Protein AF-A0A915DEG3-F1 (afdb_monomer_lite)

Radius of gyration: 29.19 Å; chains: 1; bounding box: 87×82×60 Å

Organism: NCBI:txid166011

Secondary structure (DSSP, 8-state):
-GGGTTHHHHHHHHHTTSGGGHHHHHHHHH-GGGTSTT---HHHHHHSPPPHHHHGGGS-HHHHHHHHHHTT-S--TT-HHHHHHHHHHS-STTHHHHHHHHHHHHHHHTTSGGGSSHHHHHHHHHHHHHHHHTSPTTHHHHHHHHHHHGGGGG--SSTTS-GGGTHHHHHHHHHHHHH-HHHHHHHHHHHHHHHHHS-GGGHHHHHHHHHHHHHHHHHTT--HHHHHS-TTS-HHHHHHHHHH-THHHH-TTS-PPPPP--------------------------PPPP-------------------------------------------HHHHHHHHHHHTHHHHHHHHHTTT-

InterPro domains:
  IPR019333 Integrator complex subunit 3, N-terminal [PF10189] (2-242)
  IPR045334 Integrator complex subunit 3 [PTHR13587] (2-308)

Foldseek 3Di:
DLLQQLVVVVVLVVCVVPVVSVVVVCCLPPPVCVVPNPDPHNLRSLQRHHHLVVLQPLDDPVLLVLLVVQLLDLDNPPDCSVVVSCVVQQVDPCSLVSLLSVLSSLLSCLPPPSCVDPSSLLSLLVVLLVSLVPFDPDPSNLSSLCSLQSNLQNADCDPPRHLSSNSSSVSNLVVCLVVPLVVSLVSLVSLLVCLCPVDPVCSVVSLVSNLNSLQVVVVVVDPSVCSLVPPSHDPVSSVSSCVSNVSSPVVPPDDDDDDDDDDDDDDDDDDDDDDDDDDDDDDDDDDDDDDDDDDDDDDDDDDDDDDDDDDDDDDDDDDDDDDDDPPPPPPDPVVVVVVVVCVVCVVVVVVVVVVVVD

Structure (mmCIF, N/CA/C/O backbone):
data_AF-A0A915DEG3-F1
#
_entry.id   AF-A0A915DEG3-F1
#
loop_
_atom_site.group_PDB
_atom_site.id
_atom_site.type_symbol
_atom_site.label_atom_id
_atom_site.label_alt_id
_atom_site.label_comp_id
_atom_site.label_asym_id
_atom_site.label_entity_id
_atom_site.label_seq_id
_atom_site.pdbx_PDB_ins_code
_atom_site.Cartn_x
_atom_site.Cartn_y
_atom_sit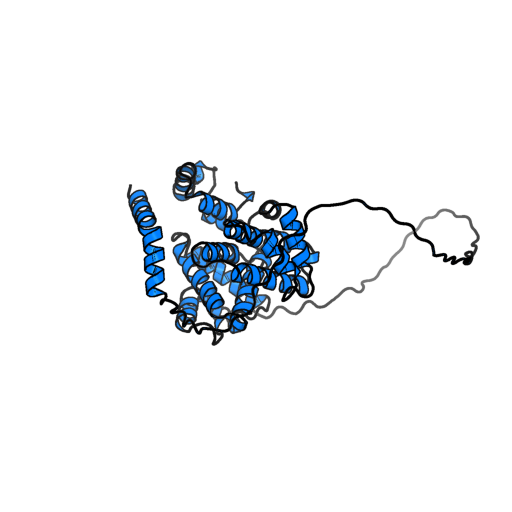e.Cartn_z
_atom_site.occupancy
_atom_site.B_iso_or_equiv
_atom_site.auth_seq_id
_atom_site.auth_comp_id
_atom_site.auth_asym_id
_atom_site.auth_atom_id
_atom_site.pdbx_PDB_model_num
ATOM 1 N N . MET A 1 1 ? 1.664 -1.098 22.512 1.00 52.34 1 MET A N 1
ATOM 2 C CA . MET A 1 1 ? 0.486 -1.071 21.616 1.00 52.34 1 MET A CA 1
ATOM 3 C C . MET A 1 1 ? 0.498 0.180 20.735 1.00 52.34 1 MET A C 1
ATOM 5 O O . MET A 1 1 ? 0.905 0.054 19.591 1.00 52.34 1 MET A O 1
ATOM 9 N N . LEU A 1 2 ? 0.193 1.377 21.263 1.00 63.66 2 LEU A N 1
ATOM 10 C CA . LEU A 1 2 ? 0.032 2.624 20.482 1.00 63.66 2 LEU A CA 1
ATOM 11 C C . LEU A 1 2 ? 1.177 2.989 19.507 1.00 63.66 2 LEU A C 1
ATOM 13 O O . LEU A 1 2 ? 0.897 3.545 18.456 1.00 63.66 2 LEU A O 1
ATOM 17 N N . MET A 1 3 ? 2.444 2.649 19.787 1.00 79.38 3 MET A N 1
ATOM 18 C CA . MET A 1 3 ? 3.579 2.96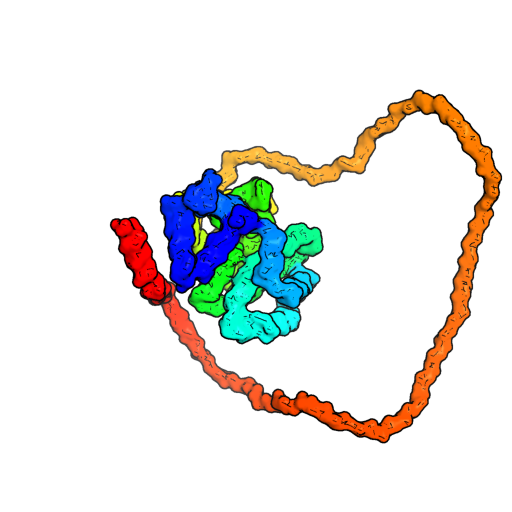2 18.887 1.00 79.38 3 MET A CA 1
ATOM 19 C C . MET A 1 3 ? 3.542 2.259 17.516 1.00 79.38 3 MET A C 1
ATOM 21 O O . MET A 1 3 ? 4.244 2.687 16.601 1.00 79.38 3 MET A O 1
ATOM 25 N N . LEU A 1 4 ? 2.753 1.189 17.368 1.00 85.69 4 LEU A N 1
ATOM 26 C CA . LEU A 1 4 ? 2.488 0.554 16.071 1.00 85.69 4 LEU A CA 1
ATOM 27 C C . LEU A 1 4 ? 1.412 1.298 15.263 1.00 85.69 4 LEU A C 1
ATOM 29 O O . LEU A 1 4 ? 1.343 1.108 14.054 1.00 85.69 4 LEU A O 1
ATOM 33 N N . GLY A 1 5 ? 0.573 2.116 15.911 1.00 91.12 5 GLY A N 1
ATOM 34 C CA . GLY A 1 5 ? -0.570 2.777 15.279 1.00 91.12 5 GLY A CA 1
ATOM 35 C C . GLY A 1 5 ? -1.399 1.811 14.428 1.00 91.12 5 GLY A C 1
ATOM 36 O O . GLY A 1 5 ? -1.679 0.678 14.832 1.00 91.12 5 GLY A O 1
ATOM 37 N N . ARG A 1 6 ? -1.718 2.245 13.211 1.00 92.88 6 ARG A N 1
ATOM 38 C CA . ARG A 1 6 ? -2.437 1.493 12.178 1.00 92.88 6 ARG A CA 1
ATOM 39 C C . ARG A 1 6 ? -1.774 0.166 11.809 1.00 92.88 6 ARG A C 1
ATOM 41 O O . ARG A 1 6 ? -2.475 -0.809 11.553 1.00 92.88 6 ARG A O 1
ATOM 48 N N . ASP A 1 7 ? -0.444 0.072 11.834 1.00 93.56 7 ASP A N 1
ATOM 49 C CA . ASP A 1 7 ? 0.277 -1.153 11.463 1.00 93.56 7 ASP A CA 1
ATOM 50 C C . ASP A 1 7 ? 0.039 -2.306 12.455 1.00 93.56 7 ASP A C 1
ATOM 52 O O . ASP A 1 7 ? 0.248 -3.468 12.099 1.00 93.56 7 ASP A O 1
ATOM 56 N N . LEU A 1 8 ? -0.479 -2.023 13.660 1.00 92.00 8 LEU A N 1
ATOM 57 C CA . LEU A 1 8 ? -1.016 -3.055 14.553 1.00 92.00 8 LEU A CA 1
ATOM 58 C C . LEU A 1 8 ? -2.200 -3.788 13.912 1.00 92.00 8 LEU A C 1
ATOM 60 O O . LEU A 1 8 ? -2.303 -5.003 14.050 1.00 92.00 8 LEU A O 1
ATOM 64 N N . VAL A 1 9 ? -3.070 -3.076 13.191 1.00 93.75 9 VAL A N 1
ATOM 65 C CA . VAL A 1 9 ? -4.237 -3.660 12.517 1.00 93.75 9 VAL A CA 1
ATOM 66 C C . VAL A 1 9 ? -3.776 -4.617 11.415 1.00 93.75 9 VAL A C 1
ATOM 68 O O . VAL A 1 9 ? -4.253 -5.744 11.365 1.00 93.75 9 VAL A O 1
ATOM 71 N N . LEU A 1 10 ? -2.764 -4.243 10.620 1.00 93.25 10 LEU A N 1
ATOM 72 C CA . LEU A 1 10 ? -2.136 -5.138 9.632 1.00 93.25 10 LEU A CA 1
ATOM 73 C C . LEU A 1 10 ? -1.563 -6.415 10.269 1.00 93.25 10 LEU A C 1
ATOM 75 O O . LEU A 1 10 ? -1.766 -7.514 9.752 1.00 93.25 10 LEU A O 1
ATOM 79 N N . VAL A 1 11 ? -0.863 -6.287 11.402 1.00 91.19 11 VAL A N 1
ATOM 80 C CA . VAL A 1 11 ? -0.312 -7.438 12.138 1.00 91.19 11 VAL A CA 1
ATOM 81 C C . VAL A 1 11 ? -1.437 -8.334 12.666 1.00 91.19 11 VAL A C 1
ATOM 83 O O . VAL A 1 11 ? -1.402 -9.544 12.456 1.00 91.19 11 VAL A O 1
ATOM 86 N N . LEU A 1 12 ? -2.476 -7.761 13.278 1.00 91.19 12 LEU A N 1
ATOM 87 C CA . LEU A 1 12 ? -3.627 -8.516 13.779 1.00 91.19 12 LEU A CA 1
ATOM 88 C C . LEU A 1 12 ? -4.445 -9.162 12.650 1.00 91.19 12 LEU A C 1
ATOM 90 O O . LEU A 1 12 ? -4.942 -10.272 12.830 1.00 91.19 12 LEU A O 1
ATOM 94 N N . MET A 1 13 ? -4.547 -8.536 11.472 1.00 91.44 13 MET A N 1
ATOM 95 C CA . MET A 1 13 ? -5.189 -9.136 10.293 1.00 91.44 13 MET A CA 1
ATOM 96 C C . MET A 1 13 ? -4.415 -10.370 9.835 1.00 91.44 13 MET A C 1
ATOM 98 O O . MET A 1 13 ? -5.019 -11.405 9.557 1.00 91.44 13 MET A O 1
ATOM 102 N N . ARG A 1 14 ? -3.078 -10.301 9.832 1.00 88.06 14 ARG A N 1
ATOM 103 C CA . ARG A 1 14 ? -2.208 -11.433 9.487 1.00 88.06 14 ARG A CA 1
ATOM 104 C C . ARG A 1 14 ? -2.307 -12.586 10.494 1.00 88.06 14 ARG A C 1
ATOM 106 O O . ARG A 1 14 ? -2.199 -13.744 10.106 1.00 88.06 14 ARG A O 1
ATOM 113 N N . LEU A 1 15 ? -2.550 -12.267 11.766 1.00 88.75 15 LEU A N 1
ATOM 114 C CA . LEU A 1 15 ? -2.706 -13.227 12.866 1.00 88.75 15 LEU A CA 1
ATOM 115 C C . LEU A 1 15 ? -4.159 -13.707 13.069 1.00 88.75 15 LEU A C 1
ATOM 117 O O . LEU A 1 15 ? -4.392 -14.585 13.892 1.00 88.75 15 LEU A O 1
ATOM 121 N N . SER A 1 16 ? -5.135 -13.182 12.318 1.00 84.81 16 SER A N 1
ATOM 122 C CA . SER A 1 16 ? -6.570 -13.488 12.484 1.00 84.81 16 SER A CA 1
ATOM 123 C C . SER A 1 16 ? -6.922 -14.978 12.363 1.00 84.81 16 SER A C 1
ATOM 125 O O . SER A 1 16 ? -7.825 -15.447 13.050 1.00 84.81 16 SER A O 1
ATOM 127 N N . LYS A 1 17 ? -6.176 -15.738 11.545 1.00 77.25 17 LYS A N 1
ATOM 128 C CA . LYS A 1 17 ? -6.349 -17.193 11.372 1.00 77.25 17 LYS A CA 1
ATOM 129 C C . LYS A 1 17 ? -5.861 -18.027 12.573 1.00 77.25 17 LYS A C 1
ATOM 131 O O . LYS A 1 17 ? -6.044 -19.239 12.574 1.00 77.25 17 LYS A O 1
ATOM 136 N N . ILE A 1 18 ? -5.229 -17.411 13.576 1.00 90.38 18 ILE A N 1
ATOM 137 C CA . ILE A 1 18 ? -4.720 -18.077 14.784 1.00 90.38 18 ILE A CA 1
ATOM 138 C C . ILE A 1 18 ? -5.756 -17.886 15.911 1.00 90.38 18 ILE A C 1
ATOM 140 O O . ILE A 1 18 ? -5.939 -16.750 16.360 1.00 90.38 18 ILE A O 1
ATOM 144 N N . PRO A 1 19 ? -6.427 -18.948 16.409 1.00 89.94 19 PRO A N 1
ATOM 145 C CA . PRO A 1 19 ? -7.567 -18.822 17.330 1.00 89.94 19 PRO A CA 1
ATOM 146 C C . PRO A 1 19 ? -7.300 -17.996 18.594 1.00 89.94 19 PRO A C 1
ATOM 148 O O . PRO A 1 19 ? -8.183 -17.294 19.080 1.00 89.94 19 PRO A O 1
ATOM 151 N N . GLN A 1 20 ? -6.062 -18.015 19.091 1.00 92.50 20 GLN A N 1
ATOM 152 C CA . GLN A 1 20 ? -5.600 -17.253 20.252 1.00 92.50 20 GLN A CA 1
ATOM 153 C C . GLN A 1 20 ? -5.733 -15.724 20.076 1.00 92.50 20 GLN A C 1
ATOM 155 O O . GLN A 1 20 ? -5.787 -15.003 21.070 1.00 92.50 20 GLN A O 1
ATOM 160 N N . PHE A 1 21 ? -5.825 -15.220 18.839 1.00 90.38 21 PHE A N 1
ATOM 161 C CA . PHE A 1 21 ? -6.024 -13.797 18.539 1.00 90.38 21 PHE A CA 1
ATOM 162 C C . PHE A 1 21 ? -7.498 -13.409 18.331 1.00 90.38 21 PHE A C 1
ATOM 164 O O . PHE A 1 21 ? -7.804 -12.216 18.314 1.00 90.38 21 PHE A O 1
ATOM 171 N N . ILE A 1 22 ? -8.429 -14.369 18.242 1.00 88.00 22 ILE A N 1
ATOM 172 C CA . ILE A 1 22 ? -9.869 -14.085 18.099 1.00 88.00 22 ILE A CA 1
ATOM 173 C C . ILE A 1 22 ? -10.421 -13.301 19.311 1.00 88.00 22 ILE A C 1
ATOM 175 O O . ILE A 1 22 ? -11.115 -12.307 19.087 1.00 88.00 22 ILE A O 1
ATOM 179 N N . PRO A 1 23 ? -10.093 -13.633 20.582 1.00 90.56 23 PRO A N 1
ATOM 180 C CA . PRO A 1 23 ? -10.529 -12.831 21.728 1.00 90.56 23 PRO A CA 1
ATOM 181 C C . PRO A 1 23 ? -9.990 -11.396 21.691 1.00 90.56 23 PRO A C 1
ATOM 183 O O . PRO A 1 23 ? -10.720 -10.460 22.002 1.00 90.56 23 PRO A O 1
ATOM 186 N N . LEU A 1 24 ? -8.737 -11.201 21.256 1.00 90.12 24 LEU A N 1
ATOM 187 C CA . LEU A 1 24 ? -8.145 -9.867 21.115 1.00 90.12 24 LEU A CA 1
ATOM 188 C C . LEU A 1 24 ? -8.868 -9.043 20.039 1.00 90.12 24 LEU A C 1
ATOM 190 O O . LEU A 1 24 ? -9.126 -7.861 20.256 1.00 90.12 24 LEU A O 1
ATOM 194 N N . TRP A 1 25 ? -9.250 -9.668 18.921 1.00 89.06 25 TRP A N 1
ATOM 195 C CA . TRP A 1 25 ? -10.082 -9.044 17.892 1.00 89.06 25 TRP A CA 1
ATOM 196 C C . TRP A 1 25 ? -11.480 -8.673 18.400 1.00 89.06 25 TRP A C 1
ATOM 198 O O . TRP A 1 25 ? -11.901 -7.535 18.196 1.00 89.06 25 TRP A O 1
ATOM 208 N N . LYS A 1 26 ? -12.174 -9.577 19.112 1.00 89.06 26 LYS A N 1
ATOM 209 C CA . LYS A 1 26 ? -13.485 -9.270 19.713 1.00 89.06 26 LYS A CA 1
ATOM 210 C C . LYS A 1 26 ? -13.390 -8.091 20.690 1.00 89.06 26 LYS A C 1
ATOM 212 O O . LYS A 1 26 ? -14.187 -7.160 20.597 1.00 89.06 26 LYS A O 1
ATOM 217 N N . THR A 1 27 ? -12.387 -8.059 21.568 1.00 90.94 27 THR A N 1
ATOM 218 C CA . THR A 1 27 ? -12.197 -6.934 22.500 1.00 90.94 27 THR A CA 1
ATOM 219 C C . THR A 1 27 ? -11.834 -5.635 21.768 1.00 90.94 27 THR A C 1
ATOM 221 O O . THR A 1 27 ? -12.391 -4.592 22.089 1.00 90.94 27 THR A O 1
ATOM 224 N N . LEU A 1 28 ? -10.975 -5.676 20.742 1.00 89.44 28 LEU A N 1
ATOM 225 C CA . LEU A 1 28 ? -10.617 -4.505 19.923 1.00 89.44 28 LEU A CA 1
ATOM 226 C C . LEU A 1 28 ? -11.825 -3.879 19.197 1.00 89.44 28 LEU A C 1
ATOM 228 O O . LEU A 1 28 ? -11.867 -2.658 19.036 1.00 89.44 28 LEU A O 1
ATOM 232 N N . LEU A 1 29 ? -12.784 -4.701 18.763 1.00 87.62 29 LEU A N 1
ATOM 233 C CA . LEU A 1 29 ? -13.988 -4.264 18.049 1.00 87.62 29 LEU A CA 1
ATOM 234 C C . LEU A 1 29 ? -15.113 -3.803 18.988 1.00 87.62 29 LEU A C 1
ATOM 236 O O . LEU A 1 29 ? -15.709 -2.758 18.745 1.00 87.62 29 LEU A O 1
ATOM 240 N N . HIS A 1 30 ? -15.404 -4.564 20.049 1.00 89.31 30 HIS A N 1
ATOM 241 C CA . HIS A 1 30 ? -16.618 -4.376 20.858 1.00 89.31 30 HIS A CA 1
ATOM 242 C C . HIS A 1 30 ? -16.372 -3.762 22.246 1.00 89.31 30 HIS A C 1
ATOM 244 O O . HIS A 1 30 ? -17.298 -3.214 22.837 1.00 89.31 30 HIS A O 1
ATOM 250 N N . ASN A 1 31 ? -15.152 -3.844 22.791 1.00 91.12 31 ASN A N 1
ATOM 251 C CA . ASN A 1 31 ? -14.825 -3.339 24.131 1.00 91.12 31 ASN A CA 1
ATOM 252 C C . ASN A 1 31 ? -13.369 -2.820 24.228 1.00 91.12 31 ASN A C 1
ATOM 254 O O . ASN A 1 31 ? -12.580 -3.316 25.039 1.00 91.12 31 ASN A O 1
ATOM 258 N N . PRO A 1 32 ? -12.958 -1.845 23.391 1.00 90.50 32 PRO A N 1
ATOM 259 C CA . PRO A 1 32 ? -11.555 -1.433 23.293 1.00 90.50 32 PRO A CA 1
ATOM 260 C C . PRO A 1 32 ? -11.006 -0.831 24.597 1.00 90.50 32 PRO A C 1
ATOM 262 O O . PRO A 1 32 ? -9.819 -0.983 24.895 1.00 90.50 32 PRO A O 1
ATOM 265 N N . SER A 1 33 ? -11.861 -0.226 25.423 1.00 90.88 33 SER A N 1
ATOM 266 C CA . SER A 1 33 ? -11.497 0.313 26.738 1.00 90.88 33 SER A CA 1
ATOM 267 C C . SER A 1 33 ? -10.984 -0.751 27.720 1.00 90.88 33 SER A C 1
ATOM 269 O O . SER A 1 33 ? -10.214 -0.410 28.618 1.00 90.88 33 SER A O 1
ATOM 271 N N . ALA A 1 34 ? -11.336 -2.030 27.530 1.00 90.69 34 ALA A N 1
ATOM 272 C CA . ALA A 1 34 ? -10.797 -3.146 28.309 1.00 90.69 34 ALA A CA 1
ATOM 273 C C . ALA A 1 34 ? -9.351 -3.528 27.928 1.00 90.69 34 ALA A C 1
ATOM 275 O O . ALA A 1 34 ? -8.674 -4.185 28.715 1.00 90.69 34 ALA A O 1
ATOM 276 N N . LEU A 1 35 ? -8.848 -3.108 26.756 1.00 88.00 35 LEU A N 1
ATOM 277 C CA . LEU A 1 35 ? -7.425 -3.246 26.406 1.00 88.00 35 LEU A CA 1
ATOM 278 C C . LEU A 1 35 ? -6.585 -2.125 27.027 1.00 88.00 35 LEU A C 1
ATOM 280 O O . LEU A 1 35 ? -5.471 -2.366 27.485 1.00 88.00 35 LEU A O 1
ATOM 284 N N . LEU A 1 36 ? -7.109 -0.896 27.005 1.00 87.81 36 LEU A N 1
ATOM 285 C CA . LEU A 1 36 ? -6.452 0.313 27.499 1.00 87.81 36 LEU A CA 1
ATOM 286 C C . LEU A 1 36 ? -7.517 1.350 27.903 1.00 87.81 36 LEU A C 1
ATOM 288 O O . LEU A 1 36 ? -8.323 1.748 27.058 1.00 87.81 36 LEU A O 1
ATOM 292 N N . PRO A 1 37 ? -7.507 1.875 29.142 1.00 83.75 37 PRO A N 1
ATOM 293 C CA . PRO A 1 37 ? -8.366 2.995 29.509 1.00 83.75 37 PRO A CA 1
ATOM 294 C C . PRO A 1 37 ? -8.142 4.193 28.573 1.00 83.75 37 PRO A C 1
ATOM 296 O O . PRO A 1 37 ? -7.001 4.597 28.343 1.00 83.75 37 PRO A O 1
ATOM 299 N N . LYS A 1 38 ? -9.235 4.780 28.063 1.00 86.94 38 LYS A N 1
ATOM 300 C CA . LYS A 1 38 ? -9.262 5.830 27.016 1.00 86.94 38 LYS A CA 1
ATOM 301 C C . LYS A 1 38 ? -8.863 5.380 25.595 1.00 86.94 38 LYS A C 1
ATOM 303 O O . LYS A 1 38 ? -8.611 6.241 24.755 1.00 86.94 38 LYS A O 1
ATOM 308 N N . PHE A 1 39 ? -8.790 4.079 25.303 1.00 89.62 39 PHE A N 1
ATOM 309 C CA . PHE A 1 39 ? -8.629 3.598 23.927 1.00 89.62 39 PHE A CA 1
ATOM 310 C C . PHE A 1 39 ? -9.988 3.491 23.217 1.00 89.62 39 PHE A C 1
ATOM 312 O O . PHE A 1 39 ? -10.862 2.730 23.628 1.00 89.62 39 PHE A O 1
ATOM 319 N N . ASN A 1 40 ? -10.139 4.240 22.125 1.00 85.56 40 ASN A N 1
ATOM 320 C CA . ASN A 1 40 ? -11.390 4.423 21.383 1.00 85.56 40 ASN A CA 1
ATOM 321 C C . ASN A 1 40 ? -11.526 3.466 20.176 1.00 85.56 40 ASN A C 1
ATOM 323 O O . ASN A 1 40 ? -12.265 3.744 19.233 1.00 85.56 40 ASN A O 1
ATOM 327 N N . GLY A 1 41 ? -10.799 2.344 20.179 1.00 89.56 41 GLY A N 1
ATOM 328 C CA . GLY A 1 41 ? -10.896 1.301 19.153 1.00 89.56 41 GLY A CA 1
ATOM 329 C C . GLY A 1 41 ? -10.184 1.623 17.835 1.00 89.56 41 GLY A C 1
ATOM 330 O O . GLY A 1 41 ? -9.258 2.435 17.775 1.00 89.56 41 GLY A O 1
ATOM 331 N N . ILE A 1 42 ? -10.598 0.937 16.764 1.00 91.44 42 ILE A N 1
ATOM 332 C CA . ILE A 1 42 ? -9.869 0.895 15.483 1.00 91.44 42 ILE A CA 1
ATOM 333 C C . ILE A 1 42 ? -9.650 2.287 14.876 1.00 91.44 42 ILE A C 1
ATOM 335 O O . ILE A 1 42 ? -8.560 2.540 14.375 1.00 91.44 42 ILE A O 1
ATOM 339 N N . GLY A 1 43 ? -10.608 3.216 14.980 1.00 91.88 43 GLY A N 1
ATOM 340 C CA . GLY A 1 43 ? -10.451 4.575 14.437 1.00 91.88 43 GLY A CA 1
ATOM 341 C C . GLY A 1 43 ? -9.234 5.321 14.998 1.00 91.88 43 GLY A C 1
ATOM 342 O O . GLY A 1 43 ? -8.521 5.984 14.251 1.00 91.88 43 GLY A O 1
ATOM 343 N N . GLN A 1 44 ? -8.928 5.129 16.287 1.00 91.88 44 GLN A N 1
ATOM 344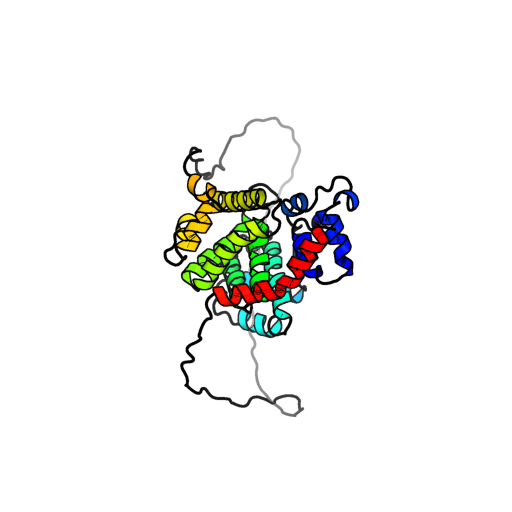 C CA . GLN A 1 44 ? -7.741 5.704 16.925 1.00 91.88 44 GLN A CA 1
ATOM 345 C C . GLN A 1 44 ? -6.440 5.001 16.505 1.00 91.88 44 GLN A C 1
ATOM 347 O O . GLN A 1 44 ? -5.390 5.636 16.482 1.00 91.88 44 GLN A O 1
ATOM 352 N N . LEU A 1 45 ? -6.477 3.707 16.162 1.00 92.56 45 LEU A N 1
ATOM 353 C CA . LEU A 1 45 ? -5.311 3.064 15.547 1.00 92.56 45 LEU A CA 1
ATOM 354 C C . LEU A 1 45 ? -5.093 3.600 14.134 1.00 92.56 45 LEU A C 1
ATOM 356 O O . LEU A 1 45 ? -3.963 3.926 13.795 1.00 92.56 45 LEU A O 1
ATOM 360 N N . MET A 1 46 ? -6.154 3.725 13.332 1.00 93.25 46 MET A N 1
ATOM 361 C CA . MET A 1 46 ? -6.048 4.140 11.934 1.00 93.25 46 MET A CA 1
ATOM 362 C C . MET A 1 46 ? -5.488 5.559 11.782 1.00 93.25 46 MET A C 1
ATOM 364 O O . MET A 1 46 ? -4.592 5.742 10.964 1.00 93.25 46 MET A O 1
ATOM 368 N N . SER A 1 47 ? -5.895 6.535 12.604 1.00 91.81 47 SER A N 1
ATOM 369 C CA . SER A 1 47 ? -5.312 7.890 12.551 1.00 91.81 47 SER A CA 1
ATOM 370 C C . SER A 1 47 ? -3.827 7.933 12.935 1.00 91.81 47 SER A C 1
ATOM 372 O O . SER A 1 47 ? -3.063 8.722 12.379 1.00 91.81 47 SER A O 1
ATOM 374 N N . MET A 1 48 ? -3.357 7.031 13.799 1.00 91.00 48 MET A N 1
ATOM 375 C CA . MET A 1 48 ? -1.950 6.962 14.203 1.00 91.00 48 MET A CA 1
ATOM 376 C C . MET A 1 48 ? -1.096 6.203 13.164 1.00 91.00 48 MET A C 1
ATOM 378 O O . MET A 1 48 ? -1.397 5.049 12.853 1.00 91.00 48 MET A O 1
ATOM 382 N N . PRO A 1 49 ? -0.004 6.774 12.624 1.00 90.25 49 PRO A N 1
ATOM 383 C CA . PRO A 1 49 ? 0.943 6.017 11.810 1.00 90.25 49 PRO A CA 1
ATOM 384 C C . PRO A 1 49 ? 1.826 5.118 12.685 1.00 90.25 49 PRO A C 1
ATOM 386 O O . PRO A 1 49 ? 1.937 5.301 13.900 1.00 90.25 49 PRO A O 1
ATOM 389 N N . CYS A 1 50 ? 2.488 4.148 12.058 1.00 90.31 50 CYS A N 1
ATOM 390 C CA . CYS A 1 50 ? 3.513 3.355 12.727 1.00 90.31 50 CYS A CA 1
ATOM 391 C C . CYS A 1 50 ? 4.745 4.211 13.046 1.00 90.31 50 CYS A C 1
ATOM 393 O O . CYS A 1 50 ? 5.180 5.022 12.230 1.00 90.31 50 CYS A O 1
ATOM 395 N N . SER A 1 51 ? 5.379 3.984 14.199 1.00 87.44 51 SER A N 1
ATOM 396 C CA . SER A 1 51 ? 6.712 4.534 14.450 1.00 87.44 51 SER A CA 1
ATOM 397 C C . SER A 1 51 ? 7.710 3.996 13.417 1.00 87.44 51 SER A C 1
ATOM 399 O O . SER A 1 51 ? 7.866 2.781 13.277 1.00 87.44 51 SER A O 1
ATOM 401 N N . ASN A 1 52 ? 8.429 4.893 12.736 1.00 82.88 52 ASN A N 1
ATOM 402 C CA . ASN A 1 52 ? 9.434 4.542 11.724 1.00 82.88 52 ASN A CA 1
ATOM 403 C C . ASN A 1 52 ? 10.494 3.562 12.245 1.00 82.88 52 ASN A C 1
ATOM 405 O O . ASN A 1 52 ? 10.914 2.663 11.522 1.00 82.88 52 ASN A O 1
ATOM 409 N N . PHE A 1 53 ? 10.877 3.676 13.520 1.00 85.75 53 PHE A N 1
ATOM 410 C CA . PHE A 1 53 ? 11.784 2.726 14.165 1.00 85.75 53 PHE A CA 1
ATOM 411 C C . PHE A 1 53 ? 11.256 1.284 14.091 1.00 85.75 53 PHE A C 1
ATOM 413 O O . PHE A 1 53 ? 12.020 0.371 13.792 1.00 85.75 53 PHE A O 1
ATOM 420 N N . LEU A 1 54 ? 9.948 1.075 14.271 1.00 88.19 54 LEU A N 1
ATOM 421 C CA . LEU A 1 54 ? 9.329 -0.251 14.204 1.00 88.19 54 LEU A CA 1
ATOM 422 C C . LEU A 1 54 ? 9.237 -0.789 12.768 1.00 88.19 54 LEU A C 1
ATOM 424 O O . LEU A 1 54 ? 9.388 -1.993 12.568 1.00 88.19 54 LEU A O 1
ATOM 428 N N . LEU A 1 55 ? 9.083 0.084 11.763 1.00 88.06 55 LEU A N 1
ATOM 429 C CA . LEU A 1 55 ? 9.123 -0.320 10.350 1.00 88.06 55 LEU A CA 1
ATOM 430 C C . LEU A 1 55 ? 10.481 -0.926 9.953 1.00 88.06 55 LEU A C 1
ATOM 432 O O . LEU A 1 55 ? 10.516 -1.813 9.101 1.00 88.06 55 LEU A O 1
ATOM 436 N N . SER A 1 56 ? 11.583 -0.517 10.598 1.00 89.44 56 SER A N 1
ATOM 437 C CA . SER A 1 56 ? 12.920 -1.072 10.328 1.00 89.44 56 SER A CA 1
ATOM 438 C C . SER A 1 56 ? 13.045 -2.573 10.643 1.00 89.44 56 SER A C 1
ATOM 440 O O . SER A 1 56 ? 13.829 -3.263 9.996 1.00 89.44 56 SER A O 1
ATOM 442 N N . PHE A 1 57 ? 12.228 -3.104 11.563 1.00 90.44 57 PHE A N 1
ATOM 443 C CA . PHE A 1 57 ? 12.252 -4.513 11.980 1.00 90.44 57 PHE A CA 1
ATOM 444 C C . PHE A 1 57 ? 11.343 -5.434 11.148 1.00 90.44 57 PHE A C 1
ATOM 446 O O . PHE A 1 57 ? 11.298 -6.635 11.410 1.00 90.44 57 PHE A O 1
ATOM 453 N N . ARG A 1 58 ? 10.624 -4.914 10.139 1.00 91.25 58 ARG A N 1
ATOM 454 C CA . ARG A 1 58 ? 9.764 -5.738 9.262 1.00 91.25 58 ARG A CA 1
ATOM 455 C C . ARG A 1 58 ? 10.542 -6.720 8.378 1.00 91.25 58 ARG A C 1
ATOM 457 O O . ARG A 1 58 ? 9.971 -7.692 7.894 1.00 91.25 58 ARG A O 1
ATOM 464 N N . VAL A 1 59 ? 11.837 -6.486 8.168 1.00 94.06 59 VAL A N 1
ATOM 465 C CA . VAL A 1 59 ? 12.729 -7.353 7.384 1.00 94.06 59 VAL A CA 1
ATOM 466 C C . VAL A 1 59 ? 14.027 -7.615 8.148 1.00 94.06 59 VAL A C 1
ATOM 468 O O . VAL A 1 59 ? 14.413 -6.844 9.023 1.00 94.06 59 VAL A O 1
ATOM 471 N N . SER A 1 60 ? 14.735 -8.696 7.813 1.00 94.06 60 SER A N 1
ATOM 472 C CA . SER A 1 60 ? 16.048 -8.963 8.409 1.00 94.06 60 SER A CA 1
ATOM 473 C C . SER A 1 60 ? 17.105 -7.966 7.914 1.00 94.06 60 SER A C 1
ATOM 475 O O . SER A 1 60 ? 17.040 -7.482 6.784 1.00 94.06 60 SER A O 1
ATOM 477 N N . LEU A 1 61 ? 18.137 -7.713 8.727 1.00 93.12 61 LEU A N 1
ATOM 478 C CA . LEU A 1 61 ? 19.233 -6.781 8.413 1.00 93.12 61 LEU A CA 1
ATOM 479 C C . LEU A 1 61 ? 19.967 -7.099 7.092 1.00 93.12 61 LEU A C 1
ATOM 481 O O . LEU A 1 61 ? 20.518 -6.202 6.457 1.00 93.12 61 LEU A O 1
ATOM 485 N N . HIS A 1 62 ? 19.985 -8.363 6.648 1.00 93.81 62 HIS A N 1
ATOM 486 C CA . HIS A 1 62 ? 20.520 -8.693 5.323 1.00 93.81 62 HIS A CA 1
ATOM 487 C C . HIS A 1 62 ? 19.591 -8.200 4.204 1.00 93.81 62 HIS A C 1
ATOM 489 O O . HIS A 1 62 ? 20.069 -7.619 3.234 1.00 93.81 62 HIS A O 1
ATOM 495 N N . VAL A 1 63 ? 18.274 -8.396 4.333 1.00 95.44 63 VAL A N 1
ATOM 496 C CA . VAL A 1 63 ? 17.295 -7.909 3.349 1.00 95.44 63 VAL A CA 1
ATOM 497 C C . VAL A 1 63 ? 17.252 -6.378 3.342 1.00 95.44 63 VAL A C 1
ATOM 499 O O . VAL A 1 63 ? 17.270 -5.801 2.257 1.00 95.44 63 VAL A O 1
ATOM 502 N N . SER A 1 64 ? 17.292 -5.725 4.513 1.00 95.06 64 SER A N 1
ATOM 503 C CA . SER A 1 64 ? 17.302 -4.255 4.643 1.00 95.06 64 SER A CA 1
ATOM 504 C C . SER A 1 64 ? 18.429 -3.642 3.803 1.00 95.06 64 SER A C 1
ATOM 506 O O . SER A 1 64 ? 18.164 -2.935 2.836 1.00 95.06 64 SER A O 1
ATOM 508 N N . ARG A 1 65 ? 19.680 -4.057 4.047 1.00 94.56 65 ARG A N 1
ATOM 509 C CA . ARG A 1 65 ? 20.879 -3.565 3.346 1.00 94.56 65 ARG A CA 1
ATOM 510 C C . ARG A 1 65 ? 20.835 -3.788 1.834 1.00 94.56 65 ARG A C 1
ATOM 512 O O . ARG A 1 65 ? 21.409 -3.008 1.076 1.00 94.56 65 ARG A O 1
ATOM 519 N N . ARG A 1 66 ? 20.170 -4.853 1.373 1.00 95.31 66 ARG A N 1
ATOM 520 C CA . ARG A 1 66 ? 19.985 -5.130 -0.061 1.00 95.31 66 ARG A CA 1
ATOM 521 C C . ARG A 1 66 ? 18.924 -4.218 -0.679 1.00 95.31 66 ARG A C 1
ATOM 523 O O . ARG A 1 66 ? 19.150 -3.717 -1.775 1.00 95.31 66 ARG A O 1
ATOM 530 N N . VAL A 1 67 ? 17.823 -3.949 0.025 1.00 95.44 67 VAL A N 1
ATOM 531 C CA . VAL A 1 67 ? 16.807 -2.965 -0.388 1.00 95.44 67 VAL A CA 1
ATOM 532 C C . VAL A 1 67 ? 17.394 -1.550 -0.396 1.00 95.44 67 VAL A C 1
ATOM 534 O O . VAL A 1 67 ? 17.273 -0.855 -1.399 1.00 95.44 67 VAL A O 1
ATOM 537 N N . GLU A 1 68 ? 18.108 -1.151 0.659 1.00 94.00 68 GLU A N 1
ATOM 538 C CA . GLU A 1 68 ? 18.815 0.135 0.757 1.00 94.00 68 GLU A CA 1
ATOM 539 C C . GLU A 1 68 ? 19.788 0.347 -0.418 1.00 94.00 68 GLU A C 1
ATOM 541 O O . GLU A 1 68 ? 19.876 1.446 -0.962 1.00 94.00 68 GLU A O 1
ATOM 546 N N . PHE A 1 69 ? 20.507 -0.704 -0.834 1.00 93.56 69 PHE A N 1
ATOM 547 C CA . PHE A 1 69 ? 21.382 -0.676 -2.010 1.00 93.56 69 PHE A CA 1
ATOM 548 C C . PHE A 1 69 ? 20.599 -0.506 -3.321 1.00 93.56 69 PHE A C 1
ATOM 550 O O . PHE A 1 69 ? 20.956 0.351 -4.128 1.00 93.56 69 PHE A O 1
ATOM 557 N N . LEU A 1 70 ? 19.520 -1.272 -3.530 1.00 94.50 70 LEU A N 1
ATOM 558 C CA . LEU A 1 70 ? 18.674 -1.164 -4.727 1.00 94.50 70 LEU A CA 1
ATOM 559 C C . LEU A 1 70 ? 18.050 0.234 -4.858 1.00 94.50 70 LEU A C 1
ATOM 561 O O . LEU A 1 70 ? 18.070 0.817 -5.939 1.00 94.50 70 LEU A O 1
ATOM 565 N N . LEU A 1 71 ? 17.576 0.808 -3.748 1.00 93.19 71 LEU A N 1
ATOM 566 C CA . LEU A 1 71 ? 17.001 2.156 -3.698 1.00 93.19 71 LEU A CA 1
ATOM 567 C C . LEU A 1 71 ? 18.024 3.278 -3.984 1.00 93.19 71 LEU A C 1
ATOM 569 O O . LEU A 1 71 ? 17.624 4.402 -4.280 1.00 93.19 71 LEU A O 1
ATOM 573 N N . LYS A 1 72 ? 19.333 2.985 -3.933 1.00 90.62 72 LYS A N 1
ATOM 574 C CA . LYS A 1 72 ? 20.433 3.908 -4.283 1.00 90.62 72 LYS A CA 1
ATOM 575 C C . LYS A 1 72 ? 20.885 3.798 -5.747 1.00 90.62 72 LYS A C 1
ATOM 577 O O . LYS A 1 72 ? 21.758 4.558 -6.171 1.00 90.62 72 LYS A O 1
ATOM 582 N N . LEU A 1 73 ? 20.326 2.877 -6.539 1.00 90.12 73 LEU A N 1
ATOM 583 C CA . LEU A 1 73 ? 20.688 2.724 -7.951 1.00 90.12 73 LEU A CA 1
ATOM 584 C C . LEU A 1 73 ? 20.106 3.861 -8.809 1.00 90.12 73 LEU A C 1
ATOM 586 O O . LEU A 1 73 ? 18.920 4.176 -8.734 1.00 90.12 73 LEU A O 1
ATOM 590 N N . LYS A 1 74 ? 20.950 4.440 -9.678 1.00 83.31 74 LYS A N 1
ATOM 591 C CA . LYS A 1 74 ? 20.556 5.488 -10.647 1.00 83.31 74 LYS A CA 1
ATOM 592 C C . LYS A 1 74 ? 19.626 4.982 -11.751 1.00 83.31 74 LYS A C 1
ATOM 594 O O . LYS A 1 74 ? 18.853 5.757 -12.295 1.00 83.31 74 LYS A O 1
ATOM 599 N N . ASN A 1 75 ? 19.751 3.706 -12.105 1.00 84.81 75 ASN A N 1
ATOM 600 C CA . ASN A 1 75 ? 18.793 2.994 -12.934 1.00 84.81 75 ASN A CA 1
ATOM 601 C C . ASN A 1 75 ? 18.574 1.616 -12.308 1.00 84.81 75 ASN A C 1
ATOM 603 O O . ASN A 1 75 ? 19.502 0.809 -12.233 1.00 84.81 75 ASN A O 1
ATOM 607 N N . LEU A 1 76 ? 17.357 1.383 -11.829 1.00 87.56 76 LEU A N 1
ATOM 608 C CA . LEU A 1 76 ? 16.938 0.117 -11.240 1.00 87.56 76 LEU A CA 1
ATOM 609 C C . LEU A 1 76 ? 16.364 -0.829 -12.309 1.00 87.56 76 LEU A C 1
ATOM 611 O O . LEU A 1 76 ? 16.571 -2.043 -12.238 1.00 87.56 76 LEU A O 1
ATOM 615 N N . ALA A 1 77 ? 15.694 -0.274 -13.324 1.00 77.00 77 ALA A N 1
ATOM 616 C CA . ALA A 1 77 ? 15.105 -1.014 -14.431 1.00 77.00 77 ALA A CA 1
ATOM 617 C C . ALA A 1 77 ? 16.186 -1.688 -15.298 1.00 77.00 77 ALA A C 1
ATOM 619 O O . ALA A 1 77 ? 17.128 -1.048 -15.768 1.00 77.00 77 ALA A O 1
ATOM 620 N N . GLY A 1 78 ? 16.057 -3.003 -15.496 1.00 75.19 78 GLY A N 1
ATOM 621 C CA . GLY A 1 78 ? 17.053 -3.816 -16.206 1.00 75.19 78 GLY A CA 1
ATOM 622 C C . GLY A 1 78 ? 18.352 -4.069 -15.425 1.00 75.19 78 GLY A C 1
ATOM 623 O O . GLY A 1 78 ? 19.309 -4.596 -15.992 1.00 75.19 78 GLY A O 1
ATOM 624 N N . SER A 1 79 ? 18.428 -3.703 -14.139 1.00 86.69 79 SER A N 1
ATOM 625 C CA . SER A 1 79 ? 19.599 -4.023 -13.318 1.00 86.69 79 SER A CA 1
ATOM 626 C C . SER A 1 79 ? 19.557 -5.484 -12.850 1.00 86.69 79 SER A C 1
ATOM 628 O O . SER A 1 79 ? 18.632 -5.894 -12.151 1.00 86.69 79 SER A O 1
ATOM 630 N N . LYS A 1 80 ? 20.615 -6.257 -13.146 1.00 92.75 80 LYS A N 1
ATOM 631 C CA . LYS A 1 80 ? 20.766 -7.664 -12.697 1.00 92.75 80 LYS A CA 1
ATOM 632 C C . LYS A 1 80 ? 20.689 -7.836 -11.172 1.00 92.75 80 LYS A C 1
ATOM 634 O O . LYS A 1 80 ? 20.472 -8.932 -10.666 1.00 92.75 80 LYS A O 1
ATOM 639 N N . HIS A 1 81 ? 20.852 -6.743 -10.426 1.00 93.69 81 HIS A N 1
ATOM 640 C CA . HIS A 1 81 ? 20.671 -6.701 -8.981 1.00 93.69 81 HIS A CA 1
ATOM 641 C C . HIS A 1 81 ? 19.229 -7.010 -8.544 1.00 93.69 81 HIS A C 1
ATOM 643 O O . HIS A 1 81 ? 19.064 -7.615 -7.487 1.00 93.69 81 HIS A O 1
ATOM 649 N N . LEU A 1 82 ? 18.206 -6.660 -9.341 1.00 94.06 82 LEU A N 1
ATOM 650 C CA . LEU A 1 82 ? 16.821 -7.078 -9.087 1.00 94.06 82 LEU A CA 1
ATOM 651 C C . LEU A 1 82 ? 16.658 -8.592 -9.239 1.00 94.06 82 LEU A C 1
ATOM 653 O O . LEU A 1 82 ? 16.092 -9.234 -8.359 1.00 94.06 82 LEU A O 1
ATOM 657 N N . ASP A 1 83 ? 17.203 -9.168 -10.310 1.00 92.88 83 ASP A N 1
ATOM 658 C CA . ASP A 1 83 ? 17.093 -10.603 -10.598 1.00 92.88 83 ASP A CA 1
ATOM 659 C C . ASP A 1 83 ? 17.808 -11.435 -9.523 1.00 92.88 83 ASP A C 1
ATOM 661 O O . ASP A 1 83 ? 17.289 -12.442 -9.039 1.00 92.88 83 ASP A O 1
ATOM 665 N N . TRP A 1 84 ? 18.983 -10.978 -9.075 1.00 94.88 84 TRP A N 1
ATOM 666 C CA . TRP A 1 84 ? 19.702 -11.580 -7.951 1.00 94.88 84 TRP A CA 1
ATOM 667 C C . TRP A 1 84 ? 18.945 -11.418 -6.627 1.00 94.88 84 TRP A C 1
ATOM 669 O O . TRP A 1 84 ? 18.870 -12.370 -5.854 1.00 94.88 84 TRP A O 1
ATOM 679 N N . PHE A 1 85 ? 18.341 -10.253 -6.365 1.00 95.62 85 PHE A N 1
ATOM 680 C CA . PHE A 1 85 ? 17.504 -10.046 -5.181 1.00 95.62 85 PHE A CA 1
ATOM 681 C C . PHE A 1 85 ? 16.286 -10.979 -5.184 1.00 95.62 85 PHE A C 1
ATOM 683 O O . PHE A 1 85 ? 16.004 -11.619 -4.172 1.00 95.62 85 PHE A O 1
ATOM 690 N N . ALA A 1 86 ? 15.613 -11.133 -6.328 1.00 94.62 86 ALA A N 1
ATOM 691 C CA . ALA A 1 86 ? 14.509 -12.071 -6.491 1.00 94.62 86 ALA A CA 1
ATOM 692 C C . ALA A 1 86 ? 14.957 -13.523 -6.278 1.00 94.62 86 ALA A C 1
ATOM 694 O O . ALA A 1 86 ? 14.363 -14.230 -5.466 1.00 94.62 86 ALA A O 1
ATOM 695 N N . LYS A 1 87 ? 16.046 -13.955 -6.929 1.00 94.38 87 LYS A N 1
ATOM 696 C CA . LYS A 1 87 ? 16.568 -15.326 -6.814 1.00 94.38 87 LYS A CA 1
ATOM 697 C C . LYS A 1 87 ? 16.971 -15.694 -5.380 1.00 94.38 87 LYS A C 1
ATOM 699 O O . LYS A 1 87 ? 16.767 -16.838 -4.983 1.00 94.38 87 LYS A O 1
ATOM 704 N N . ILE A 1 88 ? 17.521 -14.750 -4.611 1.00 93.75 88 ILE A N 1
ATOM 705 C CA . ILE A 1 88 ? 18.024 -14.992 -3.246 1.00 93.75 88 ILE A CA 1
ATOM 706 C C . ILE A 1 88 ? 16.933 -14.799 -2.173 1.00 93.75 88 ILE A C 1
ATOM 708 O O . ILE A 1 88 ? 16.973 -15.475 -1.147 1.00 93.75 88 ILE A O 1
ATOM 712 N N . HIS A 1 89 ? 15.968 -13.890 -2.368 1.00 93.88 89 HIS A N 1
ATOM 713 C CA . HIS A 1 89 ? 15.004 -13.512 -1.319 1.00 93.88 89 HIS A CA 1
ATOM 714 C C . HIS A 1 89 ? 13.527 -13.735 -1.663 1.00 93.88 89 HIS A C 1
ATOM 716 O O . HIS A 1 89 ? 12.720 -13.831 -0.743 1.00 93.88 89 HIS A O 1
ATOM 722 N N . LEU A 1 90 ? 13.150 -13.827 -2.941 1.00 94.44 90 LEU A N 1
ATOM 723 C CA . LEU A 1 90 ? 11.748 -13.917 -3.377 1.00 94.44 90 LEU A CA 1
ATOM 724 C C . LEU A 1 90 ? 11.423 -15.193 -4.182 1.00 94.44 90 LEU A C 1
ATOM 726 O O . LEU A 1 90 ? 10.369 -15.274 -4.807 1.00 94.44 90 LEU A O 1
ATOM 730 N N . SER A 1 91 ? 12.300 -16.196 -4.141 1.00 91.19 91 SER A N 1
ATOM 731 C CA . SER A 1 91 ? 12.164 -17.480 -4.844 1.00 91.19 91 SER A CA 1
ATOM 732 C C . SER A 1 91 ? 11.448 -18.575 -4.037 1.00 91.19 91 SER A C 1
ATOM 734 O O . SER A 1 91 ? 10.859 -19.477 -4.627 1.00 91.19 91 SER A O 1
ATOM 736 N N . ALA A 1 92 ? 11.471 -18.505 -2.702 1.00 89.25 92 ALA A N 1
ATOM 737 C CA . ALA A 1 92 ? 10.827 -19.484 -1.820 1.00 89.25 92 ALA A CA 1
ATOM 738 C C . ALA A 1 92 ? 9.286 -19.467 -1.933 1.00 89.25 92 ALA A C 1
ATOM 740 O O . ALA A 1 92 ? 8.704 -18.485 -2.392 1.00 89.25 92 ALA A O 1
ATOM 741 N N . VAL A 1 93 ? 8.606 -20.519 -1.460 1.00 81.44 93 VAL A N 1
ATOM 742 C CA . VAL A 1 93 ? 7.128 -20.603 -1.477 1.00 81.44 93 VAL A CA 1
ATOM 743 C C . VAL A 1 93 ? 6.492 -19.435 -0.708 1.00 81.44 93 VAL A C 1
ATOM 745 O O . VAL A 1 93 ? 5.631 -18.745 -1.255 1.00 81.44 93 VAL A O 1
ATOM 748 N N . ASP A 1 94 ? 7.002 -19.143 0.494 1.00 81.25 94 ASP A N 1
ATOM 749 C CA . ASP A 1 94 ? 6.557 -18.047 1.369 1.00 81.25 94 ASP A CA 1
ATOM 750 C C . ASP A 1 94 ? 7.054 -16.647 0.953 1.00 81.25 94 ASP A C 1
ATOM 752 O O . ASP A 1 94 ? 6.839 -15.667 1.673 1.00 81.25 94 ASP A O 1
ATOM 756 N N . SER A 1 95 ? 7.708 -16.510 -0.207 1.00 90.06 95 SER A N 1
ATOM 757 C CA . SER A 1 95 ? 8.248 -15.233 -0.704 1.00 90.06 95 SER A CA 1
ATOM 758 C C . SER A 1 95 ? 7.216 -14.112 -0.771 1.00 90.06 95 SER A C 1
ATOM 760 O O . SER A 1 95 ? 7.547 -12.962 -0.481 1.00 90.06 95 SER A O 1
ATOM 762 N N . GLY A 1 96 ? 5.961 -14.442 -1.081 1.00 90.62 96 GLY A N 1
ATOM 763 C CA . GLY A 1 96 ? 4.839 -13.509 -1.057 1.00 90.62 96 GLY A CA 1
ATOM 764 C C . GLY A 1 96 ? 4.669 -12.806 0.286 1.00 90.62 96 GLY A C 1
ATOM 765 O O . GLY A 1 96 ? 4.401 -11.603 0.336 1.00 90.62 96 GLY A O 1
ATOM 766 N N . SER A 1 97 ? 4.918 -13.524 1.386 1.00 90.81 97 SER A N 1
ATOM 767 C CA . SER A 1 97 ? 4.857 -12.952 2.726 1.00 90.81 97 SER A CA 1
ATOM 768 C C . SER A 1 97 ? 5.944 -11.911 2.953 1.00 90.81 97 SER A C 1
ATOM 770 O O . SER A 1 97 ? 5.633 -10.812 3.416 1.00 90.81 97 SER A O 1
ATOM 772 N N . LEU A 1 98 ? 7.186 -12.233 2.578 1.00 94.81 98 LEU A N 1
ATOM 773 C CA . LEU A 1 98 ? 8.336 -11.339 2.706 1.00 94.81 98 LEU A CA 1
ATOM 774 C C . LEU A 1 98 ? 8.248 -10.145 1.745 1.00 94.81 98 LEU A C 1
ATOM 776 O O . LEU A 1 98 ? 8.618 -9.040 2.127 1.00 94.81 98 LEU A O 1
ATOM 780 N N . ARG A 1 99 ? 7.711 -10.317 0.530 1.00 96.06 99 ARG A N 1
ATOM 781 C CA . ARG A 1 99 ? 7.558 -9.219 -0.438 1.00 96.06 99 ARG A CA 1
ATOM 782 C C . ARG A 1 99 ? 6.658 -8.107 0.099 1.00 96.06 99 ARG A C 1
ATOM 784 O O . ARG A 1 99 ? 6.998 -6.936 -0.030 1.00 96.06 99 ARG A O 1
ATOM 791 N N . ALA A 1 100 ? 5.555 -8.468 0.753 1.00 94.25 100 ALA A N 1
ATOM 792 C CA . ALA A 1 100 ? 4.645 -7.517 1.390 1.00 94.25 100 ALA A CA 1
ATOM 793 C C . ALA A 1 100 ? 5.285 -6.781 2.589 1.00 94.25 100 ALA A C 1
ATOM 795 O O . ALA A 1 100 ? 5.067 -5.582 2.765 1.00 94.25 100 ALA A O 1
ATOM 796 N N . GLU A 1 101 ? 6.128 -7.462 3.373 1.00 94.75 101 GLU A N 1
ATOM 797 C CA . GLU A 1 101 ? 6.888 -6.830 4.464 1.00 94.75 101 GLU A CA 1
ATOM 798 C C . GLU A 1 101 ? 8.007 -5.912 3.941 1.00 94.75 101 GLU A C 1
ATOM 800 O O . GLU A 1 101 ? 8.193 -4.814 4.467 1.00 94.75 101 GLU A O 1
ATOM 805 N N . ILE A 1 102 ? 8.689 -6.296 2.851 1.00 96.75 102 ILE A N 1
ATOM 806 C CA . ILE A 1 102 ? 9.626 -5.426 2.121 1.00 96.75 102 ILE A CA 1
ATOM 807 C C . ILE A 1 102 ? 8.907 -4.166 1.633 1.00 96.75 102 ILE A C 1
ATOM 809 O O . ILE A 1 102 ? 9.457 -3.077 1.779 1.00 96.75 102 ILE A O 1
ATOM 813 N N . MET A 1 103 ? 7.680 -4.285 1.105 1.00 95.25 103 MET A N 1
ATOM 814 C CA . MET A 1 103 ? 6.893 -3.119 0.695 1.00 95.25 103 MET A CA 1
ATOM 815 C C . MET A 1 103 ? 6.683 -2.160 1.871 1.00 95.25 103 MET A C 1
ATOM 817 O O . MET A 1 103 ? 7.090 -1.014 1.741 1.00 95.25 103 MET A O 1
ATOM 821 N N . ARG A 1 104 ? 6.181 -2.590 3.042 1.00 93.12 104 ARG A N 1
ATOM 822 C CA . ARG A 1 104 ? 6.072 -1.686 4.216 1.00 93.12 104 ARG A CA 1
ATOM 823 C C . ARG A 1 104 ? 7.430 -1.155 4.695 1.00 93.12 104 ARG A C 1
ATOM 825 O O . ARG A 1 104 ? 7.523 0.008 5.073 1.00 93.12 104 ARG A O 1
ATOM 832 N N . TYR A 1 105 ? 8.495 -1.957 4.648 1.00 94.31 105 TYR A N 1
ATOM 833 C CA . TYR A 1 105 ? 9.848 -1.516 5.013 1.00 94.31 105 TYR A CA 1
ATOM 834 C C . TYR A 1 105 ? 10.375 -0.372 4.117 1.00 94.31 105 TYR A C 1
ATOM 836 O O . TYR A 1 105 ? 11.155 0.462 4.580 1.00 94.31 105 TYR A O 1
ATOM 844 N N . VAL A 1 106 ? 9.914 -0.236 2.866 1.00 94.50 106 VAL A N 1
ATOM 845 C CA . VAL A 1 106 ? 10.273 0.921 2.023 1.00 94.50 106 VAL A CA 1
ATOM 846 C C . VAL A 1 106 ? 9.901 2.257 2.689 1.00 94.50 106 VAL A C 1
ATOM 848 O O . VAL A 1 106 ? 10.649 3.219 2.533 1.00 94.50 106 VAL A O 1
ATOM 851 N N . TRP A 1 107 ? 8.843 2.325 3.510 1.00 90.81 107 TRP A N 1
ATOM 852 C CA . TRP A 1 107 ? 8.467 3.558 4.220 1.00 90.81 107 TRP A CA 1
ATOM 853 C C . TRP A 1 107 ? 9.464 3.982 5.307 1.00 90.81 107 TRP A C 1
ATOM 855 O O . TRP A 1 107 ? 9.659 5.179 5.500 1.00 90.81 107 TRP A O 1
ATOM 865 N N . TYR A 1 108 ? 10.182 3.048 5.947 1.00 86.88 108 TYR A N 1
ATOM 866 C CA . TYR A 1 108 ? 11.265 3.395 6.883 1.00 86.88 108 TYR A CA 1
ATOM 867 C C . TYR A 1 108 ? 12.333 4.278 6.214 1.00 86.88 108 TYR A C 1
ATOM 869 O O . TYR A 1 108 ? 12.789 5.271 6.784 1.00 86.88 108 TYR A O 1
ATOM 877 N N . ASN A 1 109 ? 12.681 3.944 4.969 1.00 83.38 109 ASN A N 1
ATOM 878 C CA . ASN A 1 109 ? 13.737 4.599 4.201 1.00 83.38 109 ASN A CA 1
ATOM 879 C C . ASN A 1 109 ? 13.393 6.061 3.859 1.00 83.38 109 ASN A C 1
ATOM 881 O O . ASN A 1 109 ? 14.290 6.890 3.755 1.00 83.38 109 ASN A O 1
ATOM 885 N N . ILE A 1 110 ? 12.106 6.407 3.742 1.00 83.62 110 ILE A N 1
ATOM 886 C CA . ILE A 1 110 ? 11.614 7.733 3.314 1.00 83.62 110 ILE A CA 1
ATOM 887 C C . ILE A 1 110 ? 12.086 8.876 4.239 1.00 83.62 110 ILE A C 1
ATOM 889 O O . ILE A 1 110 ? 12.226 10.022 3.806 1.00 83.62 110 ILE A O 1
ATOM 893 N N . HIS A 1 111 ? 12.371 8.570 5.506 1.00 77.44 111 HIS A N 1
ATOM 894 C CA . HIS A 1 111 ? 12.810 9.553 6.497 1.00 77.44 111 HIS A CA 1
ATOM 895 C C . HIS A 1 111 ? 14.333 9.753 6.561 1.00 77.44 111 HIS A C 1
ATOM 897 O O . HIS A 1 111 ? 14.792 10.632 7.288 1.00 77.44 111 HIS A O 1
ATOM 903 N N . LEU A 1 112 ? 15.121 8.979 5.807 1.00 84.25 112 LEU A N 1
ATOM 904 C CA . LEU A 1 112 ? 16.575 9.135 5.736 1.00 84.25 112 LEU A CA 1
ATOM 905 C C . LEU A 1 112 ? 16.933 10.159 4.633 1.00 84.25 112 LEU A C 1
ATOM 907 O O . LEU A 1 112 ? 16.440 10.016 3.510 1.00 84.25 112 LEU A O 1
ATOM 911 N N . PRO A 1 113 ? 17.798 11.167 4.887 1.00 84.69 113 PRO A N 1
ATOM 912 C CA . PRO A 1 113 ? 18.066 12.258 3.933 1.00 84.69 113 PRO A CA 1
ATOM 913 C C . PRO A 1 113 ? 18.547 11.815 2.540 1.00 84.69 113 PRO A C 1
ATOM 915 O O . PRO A 1 113 ? 18.274 12.472 1.534 1.00 84.69 113 PRO A O 1
ATOM 918 N N . GLU A 1 114 ? 19.234 10.675 2.461 1.00 84.75 114 GLU A N 1
ATOM 919 C CA . GLU A 1 114 ? 19.694 10.065 1.208 1.00 84.75 114 GLU A CA 1
ATOM 920 C C . GLU A 1 114 ? 18.558 9.604 0.274 1.00 84.75 114 GLU A C 1
ATOM 922 O O . GLU A 1 114 ? 18.730 9.620 -0.944 1.00 84.75 114 GLU A O 1
ATOM 927 N N . PHE A 1 115 ? 17.381 9.265 0.814 1.00 85.44 115 PHE A N 1
ATOM 928 C CA . PHE A 1 115 ? 16.213 8.807 0.048 1.00 85.44 115 PHE A CA 1
ATOM 929 C C . PHE A 1 115 ? 15.154 9.900 -0.196 1.00 85.44 115 PHE A C 1
ATOM 931 O O . PHE A 1 115 ? 14.089 9.631 -0.760 1.00 85.44 115 PHE A O 1
ATOM 938 N N . GLN A 1 116 ? 15.455 11.143 0.192 1.00 85.88 116 GLN A N 1
ATOM 939 C CA . GLN A 1 116 ? 14.621 12.327 -0.060 1.00 85.88 116 GLN A CA 1
ATOM 940 C C . GLN A 1 116 ? 14.963 13.031 -1.385 1.00 85.88 116 GLN A C 1
ATOM 942 O O . GLN A 1 116 ? 14.259 13.944 -1.806 1.00 85.88 116 GLN A O 1
ATOM 947 N N . GLN A 1 117 ? 16.027 12.598 -2.069 1.00 86.50 117 GLN A N 1
ATOM 948 C CA . GLN A 1 117 ? 16.433 13.142 -3.366 1.00 86.50 117 GLN A CA 1
ATOM 949 C C . GLN A 1 117 ? 15.462 12.710 -4.484 1.00 86.50 117 GLN A C 1
ATOM 951 O O . GLN A 1 117 ? 15.056 11.546 -4.492 1.00 86.50 117 GLN A O 1
ATOM 956 N N . PRO A 1 118 ? 15.143 13.559 -5.486 1.00 85.56 118 PRO A N 1
ATOM 957 C CA . PRO A 1 118 ? 14.168 13.229 -6.536 1.00 85.56 118 PRO A CA 1
ATOM 958 C C . PRO A 1 118 ? 14.439 11.909 -7.277 1.00 85.56 118 PRO A C 1
ATOM 960 O O . PRO A 1 118 ? 13.514 11.145 -7.538 1.00 85.56 118 PRO A O 1
ATOM 963 N N . ALA A 1 119 ? 15.709 11.590 -7.545 1.00 86.44 119 ALA A N 1
ATOM 964 C CA . ALA A 1 119 ? 16.091 10.317 -8.160 1.00 86.44 119 ALA A CA 1
ATOM 965 C C . ALA A 1 119 ? 15.775 9.100 -7.265 1.00 86.44 119 ALA A C 1
ATOM 967 O O . ALA A 1 119 ? 15.361 8.063 -7.769 1.00 86.44 119 ALA A O 1
ATOM 968 N N . ALA A 1 120 ? 15.920 9.227 -5.943 1.00 87.31 120 ALA A N 1
ATOM 969 C CA . ALA A 1 120 ? 15.594 8.161 -4.996 1.00 87.31 120 ALA A CA 1
ATOM 970 C C . ALA A 1 120 ? 14.076 7.995 -4.799 1.00 87.31 120 ALA A C 1
ATOM 972 O O . ALA A 1 120 ? 13.609 6.879 -4.585 1.00 87.31 120 ALA A O 1
ATOM 973 N N . ILE A 1 121 ? 13.300 9.079 -4.918 1.00 88.38 121 ILE A N 1
ATOM 974 C CA . ILE A 1 121 ? 11.827 9.044 -4.946 1.00 88.38 121 ILE A CA 1
ATOM 975 C C . ILE A 1 121 ? 11.340 8.245 -6.167 1.00 88.38 121 ILE A C 1
ATOM 977 O O . ILE A 1 121 ? 10.513 7.343 -6.037 1.00 88.38 121 ILE A O 1
ATOM 981 N N . GLU A 1 122 ? 11.913 8.513 -7.340 1.00 89.31 122 GLU A N 1
ATOM 982 C CA . GLU A 1 122 ? 11.592 7.798 -8.578 1.00 89.31 122 GLU A CA 1
ATOM 983 C C . GLU A 1 122 ? 12.038 6.321 -8.521 1.00 89.31 122 GLU A C 1
ATOM 985 O O . GLU A 1 122 ? 11.220 5.423 -8.729 1.00 89.31 122 GLU A O 1
ATOM 990 N N . THR A 1 123 ? 13.282 6.033 -8.111 1.00 92.50 123 THR A N 1
ATOM 991 C CA . THR A 1 123 ? 13.761 4.652 -7.892 1.00 92.50 123 THR A CA 1
ATOM 992 C C . THR A 1 123 ? 12.903 3.894 -6.863 1.00 92.50 123 THR A C 1
ATOM 994 O O . THR A 1 123 ? 12.629 2.706 -7.047 1.00 92.50 123 THR A O 1
ATOM 997 N N . ARG A 1 124 ? 12.399 4.563 -5.814 1.00 93.38 124 ARG A N 1
ATOM 998 C CA . ARG A 1 124 ? 11.452 3.989 -4.839 1.00 93.38 124 ARG A CA 1
ATOM 999 C C . ARG A 1 124 ? 10.133 3.575 -5.491 1.00 93.38 124 ARG A C 1
ATOM 1001 O O . ARG A 1 124 ? 9.671 2.456 -5.258 1.00 93.38 124 ARG A O 1
ATOM 1008 N N . ALA A 1 125 ? 9.542 4.434 -6.320 1.00 92.81 125 ALA A N 1
ATOM 1009 C CA . ALA A 1 125 ? 8.320 4.110 -7.053 1.00 92.81 125 ALA A CA 1
ATOM 1010 C C . ALA A 1 125 ? 8.539 2.962 -8.058 1.00 92.81 125 ALA A C 1
ATOM 1012 O O . ALA A 1 125 ? 7.683 2.087 -8.192 1.00 92.81 125 ALA A O 1
ATOM 1013 N N . GLN A 1 126 ? 9.699 2.908 -8.720 1.00 93.81 126 GLN A N 1
ATOM 1014 C CA . GLN A 1 126 ? 10.073 1.792 -9.597 1.00 93.81 126 GLN A CA 1
ATOM 1015 C C . GLN A 1 126 ? 10.238 0.476 -8.822 1.00 93.81 126 GLN A C 1
ATOM 1017 O O . GLN A 1 126 ? 9.753 -0.559 -9.281 1.00 93.81 126 GLN A O 1
ATOM 1022 N N . PHE A 1 127 ? 10.852 0.499 -7.633 1.00 96.38 127 PHE A N 1
ATOM 1023 C CA . PHE A 1 127 ? 11.012 -0.695 -6.799 1.00 96.38 127 PHE A CA 1
ATOM 1024 C C . PHE A 1 127 ? 9.668 -1.227 -6.286 1.00 96.38 127 PHE A C 1
ATOM 1026 O O . PHE A 1 127 ? 9.401 -2.420 -6.404 1.00 96.38 127 PHE A O 1
ATOM 1033 N N . LEU A 1 128 ? 8.785 -0.354 -5.786 1.00 97.06 128 LEU A N 1
ATOM 1034 C CA . LEU A 1 128 ? 7.439 -0.744 -5.346 1.00 97.06 128 LEU A CA 1
ATOM 1035 C C . LEU A 1 128 ? 6.582 -1.289 -6.503 1.00 97.06 128 LEU A C 1
ATOM 1037 O O . LEU A 1 128 ? 5.887 -2.290 -6.326 1.00 97.06 128 LEU A O 1
ATOM 1041 N N . ASN A 1 129 ? 6.675 -0.691 -7.697 1.00 95.81 129 ASN A N 1
ATOM 1042 C CA . ASN A 1 129 ? 6.041 -1.203 -8.917 1.00 95.81 129 ASN A CA 1
ATOM 1043 C C . ASN A 1 129 ? 6.579 -2.602 -9.278 1.00 95.81 129 ASN A C 1
ATOM 1045 O O . ASN A 1 129 ? 5.803 -3.528 -9.508 1.00 95.81 129 ASN A O 1
ATOM 1049 N N . TRP A 1 130 ? 7.903 -2.793 -9.261 1.00 95.81 130 TRP A N 1
ATOM 1050 C CA . TRP A 1 130 ? 8.522 -4.096 -9.518 1.00 95.81 130 TRP A CA 1
ATOM 1051 C C . TRP A 1 130 ? 8.096 -5.160 -8.495 1.00 95.81 130 TRP A C 1
ATOM 1053 O O . TRP A 1 130 ? 7.735 -6.264 -8.902 1.00 95.81 130 TRP A O 1
ATOM 1063 N N . LEU A 1 131 ? 8.056 -4.836 -7.197 1.00 96.94 131 LEU A N 1
ATOM 1064 C CA . LEU A 1 131 ? 7.566 -5.749 -6.159 1.00 96.94 131 LEU A CA 1
ATOM 1065 C C . LEU A 1 131 ? 6.108 -6.156 -6.419 1.00 96.94 131 LEU A C 1
ATOM 1067 O O . LEU A 1 131 ? 5.799 -7.345 -6.382 1.00 96.94 131 LEU A O 1
ATOM 1071 N N . LEU A 1 132 ? 5.225 -5.199 -6.727 1.00 96.75 132 LEU A N 1
ATOM 1072 C CA . LEU A 1 132 ? 3.812 -5.484 -6.989 1.00 96.75 132 LEU A CA 1
ATOM 1073 C C . LEU A 1 132 ? 3.617 -6.319 -8.267 1.00 96.75 132 LEU A C 1
ATOM 1075 O O . LEU A 1 132 ? 2.866 -7.288 -8.248 1.00 96.75 132 LEU A O 1
ATOM 1079 N N . ARG A 1 133 ? 4.326 -6.001 -9.360 1.00 95.12 133 ARG A N 1
ATOM 1080 C CA . ARG A 1 133 ? 4.266 -6.766 -10.623 1.00 95.12 133 ARG A CA 1
ATOM 1081 C C . ARG A 1 133 ? 4.787 -8.202 -10.503 1.00 95.12 133 ARG A C 1
ATOM 1083 O O . ARG A 1 133 ? 4.421 -9.027 -11.328 1.00 95.12 133 ARG A O 1
ATOM 1090 N N . ASN A 1 134 ? 5.617 -8.497 -9.501 1.00 93.62 134 ASN A N 1
ATOM 1091 C CA . ASN A 1 134 ? 6.132 -9.841 -9.214 1.00 93.62 134 ASN A CA 1
ATOM 1092 C C . ASN A 1 134 ? 5.367 -10.551 -8.077 1.00 93.62 134 ASN A C 1
ATOM 1094 O O . ASN A 1 134 ? 5.850 -11.557 -7.555 1.00 93.62 134 ASN A O 1
ATOM 1098 N N . ALA A 1 135 ? 4.200 -10.041 -7.665 1.00 95.00 135 ALA A N 1
ATOM 1099 C CA . ALA A 1 135 ? 3.294 -10.750 -6.766 1.00 95.00 135 ALA A CA 1
ATOM 1100 C C . ALA A 1 135 ? 2.380 -11.712 -7.540 1.00 95.00 135 ALA A C 1
ATOM 1102 O O . ALA A 1 135 ? 1.802 -11.346 -8.564 1.00 95.00 135 ALA A O 1
ATOM 1103 N N . LYS A 1 136 ? 2.226 -12.940 -7.033 1.00 93.06 136 LYS A N 1
ATOM 1104 C CA . LYS A 1 136 ? 1.302 -13.940 -7.587 1.00 93.06 136 LYS A CA 1
ATOM 1105 C C . LYS A 1 136 ? -0.145 -13.452 -7.475 1.00 93.06 136 LYS A C 1
ATOM 1107 O O . LYS A 1 136 ? -0.505 -12.767 -6.516 1.00 93.06 136 LYS A O 1
ATOM 1112 N N . ALA A 1 137 ? -0.984 -13.841 -8.435 1.00 91.50 137 ALA A N 1
ATOM 1113 C CA . ALA A 1 137 ? -2.421 -13.577 -8.401 1.00 91.50 137 ALA A CA 1
ATOM 1114 C C . ALA A 1 137 ? -3.101 -14.187 -7.152 1.00 91.50 137 ALA A C 1
ATOM 1116 O O . ALA A 1 137 ? -2.546 -15.049 -6.471 1.00 91.50 137 ALA A O 1
ATOM 1117 N N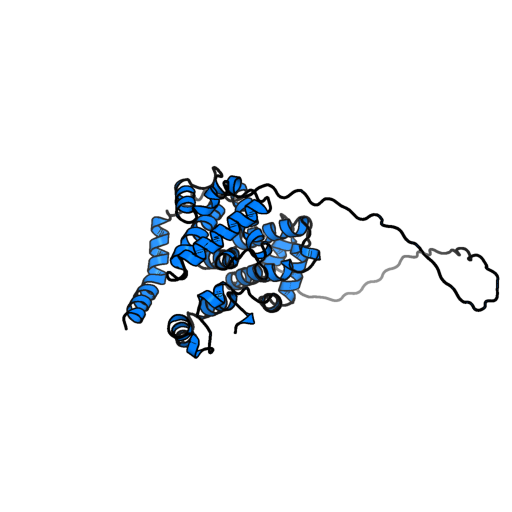 . GLY A 1 138 ? -4.313 -13.722 -6.838 1.00 92.81 138 GLY A N 1
ATOM 1118 C CA . GLY A 1 138 ? -5.032 -14.117 -5.623 1.00 92.81 138 GLY A CA 1
ATOM 1119 C C . GLY A 1 138 ? -4.546 -13.373 -4.372 1.00 92.81 138 GLY A C 1
ATOM 1120 O O . GLY A 1 138 ? -4.208 -12.188 -4.436 1.00 92.81 138 GLY A O 1
ATOM 1121 N N . ALA A 1 139 ? -4.545 -14.055 -3.223 1.00 91.31 139 ALA A N 1
ATOM 1122 C CA . ALA A 1 139 ? -4.324 -13.447 -1.906 1.00 91.31 139 ALA A CA 1
ATOM 1123 C C . ALA A 1 139 ? -2.992 -12.680 -1.775 1.00 91.31 139 ALA A C 1
ATOM 1125 O O . ALA A 1 139 ? -2.949 -11.631 -1.132 1.00 91.31 139 ALA A O 1
ATOM 1126 N N . GLU A 1 140 ? -1.920 -13.161 -2.415 1.00 93.75 140 GLU A N 1
ATOM 1127 C CA . GLU A 1 140 ? -0.593 -12.531 -2.386 1.00 93.75 140 GLU A CA 1
ATOM 1128 C C . GLU A 1 140 ? -0.620 -11.118 -3.001 1.00 93.75 140 GLU A C 1
ATOM 1130 O O . GLU A 1 140 ? -0.211 -10.151 -2.354 1.00 93.75 140 GLU A O 1
ATOM 1135 N N . MET A 1 141 ? -1.192 -10.976 -4.202 1.00 96.06 141 MET A N 1
ATOM 1136 C CA . MET A 1 141 ? -1.422 -9.684 -4.856 1.00 96.06 141 MET A CA 1
ATOM 1137 C C . MET A 1 141 ? -2.281 -8.749 -3.994 1.00 96.06 141 MET A C 1
ATOM 1139 O O . MET A 1 141 ? -1.905 -7.595 -3.792 1.00 96.06 141 MET A O 1
ATOM 1143 N N . GLN A 1 142 ? -3.415 -9.218 -3.457 1.00 95.88 142 GLN A N 1
ATOM 1144 C CA . GLN A 1 142 ? -4.307 -8.351 -2.667 1.00 95.88 142 GLN A CA 1
ATOM 1145 C C . GLN A 1 142 ? -3.643 -7.875 -1.362 1.00 95.88 142 GLN A C 1
ATOM 1147 O O . GLN A 1 142 ? -3.830 -6.727 -0.962 1.00 95.88 142 GLN A O 1
ATOM 1152 N N . TRP A 1 143 ? -2.809 -8.709 -0.729 1.00 95.56 143 TRP A N 1
ATOM 1153 C CA . TRP A 1 143 ? -2.025 -8.319 0.446 1.00 95.56 143 TRP A CA 1
ATOM 1154 C C . TRP A 1 143 ? -0.936 -7.291 0.095 1.00 95.56 143 TRP A C 1
ATOM 1156 O O . TRP A 1 143 ? -0.773 -6.302 0.808 1.00 95.56 143 TRP A O 1
ATOM 1166 N N . CYS A 1 144 ? -0.250 -7.444 -1.045 1.00 97.19 144 CYS A N 1
ATOM 1167 C CA . CYS A 1 144 ? 0.678 -6.429 -1.558 1.00 97.19 144 CYS A CA 1
ATOM 1168 C C . CYS A 1 144 ? -0.019 -5.090 -1.881 1.00 97.19 144 CYS A C 1
ATOM 1170 O O . CYS A 1 144 ? 0.525 -4.036 -1.547 1.00 97.19 144 CYS A O 1
ATOM 1172 N N . LYS A 1 145 ? -1.231 -5.102 -2.460 1.00 97.69 145 LYS A N 1
ATOM 1173 C CA . LYS A 1 145 ? -2.036 -3.880 -2.661 1.00 97.69 145 LYS A CA 1
ATOM 1174 C C . LYS A 1 145 ? -2.426 -3.219 -1.342 1.00 97.69 145 LYS A C 1
ATOM 1176 O O . LYS A 1 145 ? -2.298 -2.002 -1.226 1.00 97.69 145 LYS A O 1
ATOM 1181 N N . LEU A 1 146 ? -2.855 -4.006 -0.348 1.00 97.12 146 LEU A N 1
ATOM 1182 C CA . LEU A 1 146 ? -3.171 -3.486 0.982 1.00 97.12 146 LEU A CA 1
ATOM 1183 C C . LEU A 1 146 ? -1.950 -2.775 1.570 1.00 97.12 146 LEU A C 1
ATOM 1185 O O . LEU A 1 146 ? -2.051 -1.607 1.916 1.00 97.12 146 LEU A O 1
ATOM 1189 N N . MET A 1 147 ? -0.782 -3.426 1.591 1.00 95.94 147 MET A N 1
ATOM 1190 C CA . MET A 1 147 ? 0.454 -2.841 2.131 1.00 95.94 147 MET A CA 1
ATOM 1191 C C . MET A 1 147 ? 0.915 -1.568 1.406 1.00 95.94 147 MET A C 1
ATOM 1193 O O . MET A 1 147 ? 1.512 -0.698 2.043 1.00 95.94 147 MET A O 1
ATOM 1197 N N . LEU A 1 148 ? 0.636 -1.454 0.102 1.00 97.19 148 LEU A N 1
ATOM 1198 C CA . LEU A 1 148 ? 0.932 -0.274 -0.717 1.00 97.19 148 LEU A CA 1
ATOM 1199 C C . LEU A 1 148 ? 0.006 0.911 -0.407 1.00 97.19 148 LEU A C 1
ATOM 1201 O O . LEU A 1 148 ? 0.453 2.053 -0.416 1.00 97.19 148 LEU A O 1
ATOM 1205 N N . LEU A 1 149 ? -1.281 0.647 -0.163 1.00 97.19 149 LEU A N 1
ATOM 1206 C CA . LEU A 1 149 ? -2.323 1.673 -0.033 1.00 97.19 149 LEU A CA 1
ATOM 1207 C C . LEU A 1 149 ? -2.739 1.955 1.420 1.00 97.19 149 LEU A C 1
ATOM 1209 O O . LEU A 1 149 ? -3.501 2.888 1.658 1.00 97.19 149 LEU A O 1
ATOM 1213 N N . PHE A 1 150 ? -2.248 1.193 2.400 1.00 96.31 150 PHE A N 1
ATOM 1214 C CA . PHE A 1 150 ? -2.772 1.217 3.768 1.00 96.31 150 PHE A CA 1
ATOM 1215 C C . PHE A 1 150 ? -2.751 2.596 4.442 1.00 96.31 150 PHE A C 1
ATOM 1217 O O . PHE A 1 150 ? -3.703 2.958 5.128 1.00 96.31 150 PHE A O 1
ATOM 1224 N N . ASP A 1 151 ? -1.706 3.399 4.218 1.00 95.19 151 ASP A N 1
ATOM 1225 C CA . ASP A 1 151 ? -1.580 4.707 4.874 1.00 95.19 151 ASP A CA 1
ATOM 1226 C C . ASP A 1 151 ? -2.610 5.741 4.396 1.00 95.19 151 ASP A C 1
ATOM 1228 O O . ASP A 1 151 ? -2.861 6.721 5.098 1.00 95.19 151 ASP A O 1
ATOM 1232 N N . TRP A 1 152 ? -3.264 5.497 3.255 1.00 96.69 152 TRP A N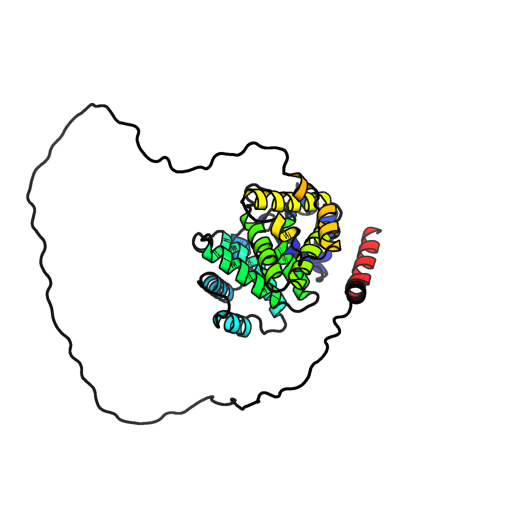 1
ATOM 1233 C CA . TRP A 1 152 ? -4.377 6.311 2.767 1.00 96.69 152 TRP A CA 1
ATOM 1234 C C . TRP A 1 152 ? -5.620 6.185 3.661 1.00 96.69 152 TRP A C 1
ATOM 1236 O O . TRP A 1 152 ? -6.384 7.140 3.775 1.00 96.69 152 TRP A O 1
ATOM 1246 N N . LEU A 1 153 ? -5.795 5.049 4.351 1.00 96.06 153 LEU A N 1
ATOM 1247 C CA . LEU A 1 153 ? -6.914 4.776 5.270 1.00 96.06 153 LEU A CA 1
ATOM 1248 C C . LEU A 1 153 ? -6.763 5.452 6.647 1.00 96.06 153 LEU A C 1
ATOM 1250 O O . LEU A 1 153 ? -7.549 5.201 7.557 1.00 96.06 153 LEU A O 1
ATOM 1254 N N . GLY A 1 154 ? -5.757 6.307 6.807 1.00 94.31 154 GLY A N 1
ATOM 1255 C CA . GLY A 1 154 ? -5.583 7.181 7.966 1.00 94.31 154 GLY A CA 1
ATOM 1256 C C . GLY A 1 154 ? -4.820 8.451 7.603 1.00 94.31 154 GLY A C 1
ATOM 1257 O O . GLY A 1 154 ? -4.045 8.966 8.409 1.00 94.31 154 GLY A O 1
ATOM 1258 N N . PHE A 1 155 ? -4.921 8.908 6.352 1.00 95.88 155 PHE A N 1
ATOM 1259 C CA . PHE A 1 155 ? -4.201 10.099 5.924 1.00 95.88 155 PHE A CA 1
ATOM 1260 C C . PHE A 1 155 ? -4.852 11.375 6.470 1.00 95.88 155 PHE A C 1
ATOM 1262 O O . PHE A 1 155 ? -6.044 11.620 6.288 1.00 95.88 155 PHE A O 1
ATOM 1269 N N . GLU A 1 156 ? -4.028 12.218 7.079 1.00 90.69 156 GLU A N 1
ATOM 1270 C CA . GLU A 1 156 ? -4.366 13.540 7.595 1.00 90.69 156 GLU A CA 1
ATOM 1271 C C . GLU A 1 156 ? -3.221 14.461 7.166 1.00 90.69 156 GLU A C 1
ATOM 1273 O O . GLU A 1 156 ? -2.068 14.111 7.386 1.00 90.69 156 GLU A O 1
ATOM 1278 N N . ASN A 1 157 ? -3.482 15.617 6.545 1.00 89.00 157 ASN A N 1
ATOM 1279 C CA . ASN A 1 157 ? -2.413 16.459 5.981 1.00 89.00 157 ASN A CA 1
ATOM 1280 C C . ASN A 1 157 ? -1.671 17.296 7.050 1.00 89.00 157 ASN A C 1
ATOM 1282 O O . ASN A 1 157 ? -1.599 18.520 6.950 1.00 89.00 157 ASN A O 1
ATOM 1286 N N . GLN A 1 158 ? -1.177 16.644 8.105 1.00 85.06 158 GLN A N 1
ATOM 1287 C CA . GLN A 1 158 ? -0.441 17.207 9.242 1.00 85.06 158 GLN A CA 1
ATOM 1288 C C . GLN A 1 158 ? 0.560 16.171 9.789 1.00 85.06 158 GLN A C 1
ATOM 1290 O O . GLN A 1 158 ? 0.318 14.969 9.667 1.00 85.06 158 GLN A O 1
ATOM 1295 N N . PRO A 1 159 ? 1.669 16.583 10.434 1.00 79.62 159 PRO A N 1
ATOM 1296 C CA . PRO A 1 159 ? 2.539 15.655 11.157 1.00 79.62 159 PRO A CA 1
ATOM 1297 C C . PRO A 1 159 ? 1.753 14.891 12.242 1.00 79.62 159 PRO A C 1
ATOM 1299 O O . PRO A 1 159 ? 0.966 15.516 12.953 1.00 79.62 159 PRO A O 1
ATOM 1302 N N . PRO A 1 160 ? 1.970 13.575 12.429 1.00 71.81 160 PRO A N 1
ATOM 1303 C CA . PRO A 1 160 ? 3.002 12.735 11.805 1.00 71.81 160 PRO A CA 1
ATOM 1304 C C . PRO A 1 160 ? 2.677 12.190 10.394 1.00 71.81 160 PRO A C 1
ATOM 1306 O O . PRO A 1 160 ? 3.557 11.612 9.762 1.00 71.81 160 PRO A O 1
ATOM 1309 N N . ASN A 1 161 ? 1.458 12.375 9.885 1.00 71.88 161 ASN A N 1
ATOM 1310 C CA . ASN A 1 161 ? 0.941 11.787 8.642 1.00 71.88 161 ASN A CA 1
ATOM 1311 C C . ASN A 1 161 ? 1.342 12.579 7.370 1.00 71.88 161 ASN A C 1
ATOM 1313 O O . ASN A 1 161 ? 0.501 13.012 6.589 1.00 71.88 161 ASN A O 1
ATOM 1317 N N . SER A 1 162 ? 2.637 12.801 7.128 1.00 84.69 162 SER A N 1
ATOM 1318 C CA . SER A 1 162 ? 3.103 13.605 5.982 1.00 84.69 162 SER A CA 1
ATOM 1319 C C . SER A 1 162 ? 2.764 13.006 4.601 1.00 84.69 162 SER A C 1
ATOM 1321 O O . SER A 1 162 ? 2.690 11.791 4.429 1.00 84.69 162 SER A O 1
ATOM 1323 N N . LEU A 1 163 ? 2.653 13.857 3.565 1.00 90.06 163 LEU A N 1
ATOM 1324 C CA . LEU A 1 163 ? 2.410 13.458 2.157 1.00 90.06 163 LEU A CA 1
ATOM 1325 C C . LEU A 1 163 ? 3.327 12.334 1.645 1.00 90.06 163 LEU A C 1
ATOM 1327 O O . LEU A 1 163 ? 2.947 11.542 0.784 1.00 90.06 163 LEU A O 1
ATOM 1331 N N . THR A 1 164 ? 4.529 12.246 2.208 1.00 87.94 164 THR A N 1
ATOM 1332 C CA . THR A 1 164 ? 5.533 11.214 1.939 1.00 87.94 164 THR A CA 1
ATOM 1333 C C . THR A 1 164 ? 5.053 9.783 2.211 1.00 87.94 164 THR A C 1
ATOM 1335 O O . THR A 1 164 ? 5.645 8.851 1.677 1.00 87.94 164 THR A O 1
ATOM 1338 N N . PHE A 1 165 ? 3.993 9.588 3.007 1.00 89.44 165 PHE A N 1
ATOM 1339 C CA . PHE A 1 165 ? 3.369 8.279 3.228 1.00 89.44 165 PHE A CA 1
ATOM 1340 C C . PHE A 1 165 ? 2.432 7.846 2.086 1.00 89.44 165 PHE A C 1
ATOM 1342 O O . PHE A 1 165 ? 2.228 6.649 1.903 1.00 89.44 165 PHE A O 1
ATOM 1349 N N . VAL A 1 166 ? 1.880 8.783 1.306 1.00 94.06 166 VAL A N 1
ATOM 1350 C CA . VAL A 1 166 ? 0.880 8.498 0.254 1.00 94.06 166 VAL A CA 1
ATOM 1351 C C . VAL A 1 166 ? 1.420 8.692 -1.170 1.00 94.06 166 VAL A C 1
ATOM 1353 O O . VAL A 1 166 ? 1.022 7.956 -2.075 1.00 94.06 166 VAL A O 1
ATOM 1356 N N . GLU A 1 167 ? 2.397 9.589 -1.363 1.00 94.06 167 GLU A N 1
ATOM 1357 C CA . GLU A 1 167 ? 3.108 9.811 -2.637 1.00 94.06 167 GLU A CA 1
ATOM 1358 C C . GLU A 1 167 ? 3.592 8.516 -3.323 1.00 94.06 167 GLU A C 1
ATOM 1360 O O . GLU A 1 167 ? 3.270 8.341 -4.503 1.00 94.06 167 GLU A O 1
ATOM 1365 N N . PRO A 1 168 ? 4.293 7.575 -2.647 1.00 94.06 168 PRO A N 1
ATOM 1366 C CA . PRO A 1 168 ? 4.933 6.457 -3.344 1.00 94.06 168 PRO A CA 1
ATOM 1367 C C . PRO A 1 168 ? 3.916 5.543 -4.035 1.00 94.06 168 PRO A C 1
ATOM 1369 O O . PRO A 1 168 ? 4.163 5.040 -5.131 1.00 94.06 168 PRO A O 1
ATOM 1372 N N . ALA A 1 169 ? 2.744 5.364 -3.419 1.00 96.25 169 ALA A N 1
ATOM 1373 C CA . ALA A 1 169 ? 1.652 4.571 -3.967 1.00 96.25 169 ALA A CA 1
ATOM 1374 C C . ALA A 1 169 ? 0.999 5.246 -5.182 1.00 96.25 169 ALA A C 1
ATOM 1376 O O . ALA A 1 169 ? 0.717 4.579 -6.179 1.00 96.25 169 ALA A O 1
ATOM 1377 N N . PHE A 1 170 ? 0.822 6.572 -5.146 1.00 97.06 170 PHE A N 1
ATOM 1378 C CA . PHE A 1 170 ? 0.336 7.322 -6.305 1.00 97.06 170 PHE A CA 1
ATOM 1379 C C . PHE A 1 170 ? 1.341 7.276 -7.469 1.00 97.06 170 PHE A C 1
ATOM 1381 O O . PHE A 1 170 ? 0.949 7.029 -8.610 1.00 97.06 170 PHE A O 1
ATOM 1388 N N . SER A 1 171 ? 2.642 7.423 -7.196 1.00 95.69 171 SER A N 1
ATOM 1389 C CA . SER A 1 171 ? 3.691 7.270 -8.213 1.00 95.69 171 SER A CA 1
ATOM 1390 C C . SER A 1 171 ? 3.722 5.860 -8.826 1.00 95.69 171 SER A C 1
ATOM 1392 O O . SER A 1 171 ? 3.931 5.729 -10.032 1.00 95.69 171 SER A O 1
ATOM 1394 N N . VAL A 1 172 ? 3.431 4.802 -8.055 1.00 97.50 172 VAL A N 1
ATOM 1395 C CA . VAL A 1 172 ? 3.246 3.439 -8.596 1.00 97.50 172 VAL A CA 1
ATOM 1396 C C . VAL A 1 172 ? 2.039 3.357 -9.540 1.00 97.50 172 VAL A C 1
ATOM 1398 O O . VAL A 1 172 ? 2.182 2.824 -10.641 1.00 97.50 172 VAL A O 1
ATOM 1401 N N . ILE A 1 173 ? 0.882 3.927 -9.176 1.00 97.81 173 ILE A N 1
ATOM 1402 C CA . ILE A 1 173 ? -0.304 3.980 -10.057 1.00 97.81 173 ILE A CA 1
ATOM 1403 C C . ILE A 1 173 ? 0.024 4.736 -11.356 1.00 97.81 173 ILE A C 1
ATOM 1405 O O . ILE A 1 173 ? -0.215 4.215 -12.447 1.00 97.81 173 ILE A O 1
ATOM 1409 N N . ARG A 1 174 ? 0.651 5.917 -11.253 1.00 96.06 174 ARG A N 1
ATOM 1410 C CA . ARG A 1 174 ? 1.107 6.738 -12.392 1.00 96.06 174 ARG A CA 1
ATOM 1411 C C . ARG A 1 174 ? 1.997 5.945 -13.357 1.00 96.06 174 ARG A C 1
ATOM 1413 O O . ARG A 1 174 ? 1.820 6.043 -14.569 1.00 96.06 174 ARG A O 1
ATOM 1420 N N . HIS A 1 175 ? 2.925 5.134 -12.847 1.00 94.19 175 HIS A N 1
ATOM 1421 C CA . HIS A 1 175 ? 3.774 4.283 -13.686 1.00 94.19 175 HIS A CA 1
ATOM 1422 C C . HIS A 1 175 ? 3.027 3.102 -14.308 1.00 94.19 175 HIS A C 1
ATOM 1424 O O . HIS A 1 175 ? 3.275 2.763 -15.469 1.00 94.19 175 HIS A O 1
ATOM 1430 N N . LEU A 1 176 ? 2.101 2.481 -13.578 1.00 96.75 176 LEU A N 1
ATOM 1431 C CA . LEU A 1 176 ? 1.332 1.342 -14.074 1.00 96.75 176 LEU A CA 1
ATOM 1432 C C . LEU A 1 176 ? 0.348 1.729 -15.185 1.00 96.75 176 LEU A C 1
ATOM 1434 O O . LEU A 1 176 ? 0.205 0.966 -16.131 1.00 96.75 176 LEU A O 1
ATOM 1438 N N . ILE A 1 177 ? -0.250 2.925 -15.166 1.00 96.12 177 ILE A N 1
ATOM 1439 C CA . ILE A 1 177 ? -1.107 3.399 -16.273 1.00 96.12 177 ILE A CA 1
ATOM 1440 C C . ILE A 1 177 ? -0.346 3.418 -17.614 1.00 96.12 177 ILE A C 1
ATOM 1442 O O . ILE A 1 177 ? -0.892 3.061 -18.662 1.00 96.12 177 ILE A O 1
ATOM 1446 N N . SER A 1 178 ? 0.937 3.785 -17.596 1.00 92.69 178 SER A N 1
ATOM 1447 C CA . SER A 1 178 ? 1.775 3.800 -18.801 1.00 92.69 178 SER A CA 1
ATOM 1448 C C . SER A 1 178 ? 2.363 2.428 -19.157 1.00 92.69 178 SER A C 1
ATOM 1450 O O . SER A 1 178 ? 2.482 2.124 -20.344 1.00 92.69 178 SER A O 1
ATOM 1452 N N . SER A 1 179 ? 2.710 1.600 -18.164 1.00 93.50 179 SER A N 1
ATOM 1453 C CA . SER A 1 179 ? 3.490 0.361 -18.365 1.00 93.50 179 SER A CA 1
ATOM 1454 C C . SER A 1 179 ? 2.703 -0.951 -18.264 1.00 93.50 179 SER A C 1
ATOM 1456 O O . SER A 1 179 ? 3.071 -1.918 -18.923 1.00 93.50 179 SER A O 1
ATOM 1458 N N . TYR A 1 180 ? 1.637 -1.016 -17.461 1.00 95.62 180 TYR A N 1
ATOM 1459 C CA . TYR A 1 180 ? 0.800 -2.210 -17.290 1.00 95.62 180 TYR A CA 1
ATOM 1460 C C . TYR A 1 180 ? -0.627 -1.834 -16.814 1.00 95.62 180 TYR A C 1
ATOM 1462 O O . TYR A 1 180 ? -0.954 -1.977 -15.629 1.00 95.62 180 TYR A O 1
ATOM 1470 N N . PRO A 1 181 ? -1.489 -1.327 -17.724 1.00 96.81 181 PRO A N 1
ATOM 1471 C CA . PRO A 1 181 ? -2.782 -0.730 -17.374 1.00 96.81 181 PRO A CA 1
ATOM 1472 C C . PRO A 1 181 ? -3.749 -1.602 -16.551 1.00 96.81 181 PRO A C 1
ATOM 1474 O O . PRO A 1 181 ? -4.403 -1.040 -15.667 1.00 96.81 181 PRO A O 1
ATOM 1477 N N . PRO A 1 182 ? -3.856 -2.935 -16.747 1.00 97.12 182 PRO A N 1
ATOM 1478 C CA . PRO A 1 182 ? -4.771 -3.760 -15.952 1.00 97.12 182 PRO A CA 1
ATOM 1479 C C . PRO A 1 182 ? -4.482 -3.692 -14.447 1.00 97.12 182 PRO A C 1
ATOM 1481 O O . PRO A 1 182 ? -5.401 -3.600 -13.637 1.00 97.12 182 PRO A O 1
ATOM 1484 N N . LEU A 1 183 ? -3.204 -3.644 -14.053 1.00 97.38 183 LEU A N 1
ATOM 1485 C CA . LEU A 1 183 ? -2.819 -3.543 -12.643 1.00 97.38 183 LEU A CA 1
ATOM 1486 C C . LEU A 1 183 ? -3.031 -2.130 -12.072 1.00 97.38 183 LEU A C 1
ATOM 1488 O O . LEU A 1 183 ? -3.309 -2.006 -10.882 1.00 97.38 183 LEU A O 1
ATOM 1492 N N . ALA A 1 184 ? -2.980 -1.080 -12.901 1.00 98.00 184 ALA A N 1
ATOM 1493 C CA . ALA A 1 184 ? -3.379 0.268 -12.484 1.00 98.00 184 ALA A CA 1
ATOM 1494 C C . ALA A 1 184 ? -4.882 0.348 -12.183 1.00 98.00 184 ALA A C 1
ATOM 1496 O O . ALA A 1 184 ? -5.266 0.799 -11.104 1.00 98.00 184 ALA A O 1
ATOM 1497 N N . ASN A 1 185 ? -5.723 -0.161 -13.092 1.00 98.06 185 ASN A N 1
ATOM 1498 C CA . ASN A 1 185 ? -7.165 -0.288 -12.866 1.00 98.06 185 ASN A CA 1
ATOM 1499 C C . ASN A 1 185 ? -7.434 -1.111 -11.593 1.00 98.06 185 ASN A C 1
ATOM 1501 O O . ASN A 1 185 ? -8.148 -0.666 -10.699 1.00 98.06 185 ASN A O 1
ATOM 1505 N N . SER A 1 186 ? -6.752 -2.249 -11.435 1.00 98.19 186 SER A N 1
ATOM 1506 C CA . SER A 1 186 ? -6.881 -3.121 -10.260 1.00 98.19 186 SER A CA 1
ATOM 1507 C C . SER A 1 186 ? -6.353 -2.514 -8.940 1.00 98.19 186 SER A C 1
ATOM 1509 O O . SER A 1 186 ? -6.664 -3.043 -7.871 1.00 98.19 186 SER A O 1
ATOM 1511 N N . LEU A 1 187 ? -5.575 -1.422 -8.970 1.00 98.31 187 LEU A N 1
ATOM 1512 C CA . LEU A 1 187 ? -5.206 -0.633 -7.781 1.00 98.31 187 LEU A CA 1
ATOM 1513 C C . LEU A 1 187 ? -6.256 0.429 -7.443 1.00 98.31 187 LEU A C 1
ATOM 1515 O O . LEU A 1 187 ? -6.593 0.591 -6.272 1.00 98.31 187 LEU A O 1
ATOM 1519 N N . VAL A 1 188 ? -6.783 1.134 -8.447 1.00 98.06 188 VAL A N 1
ATOM 1520 C CA . VAL A 1 188 ? -7.833 2.150 -8.252 1.00 98.06 188 VAL A CA 1
ATOM 1521 C C . VAL A 1 188 ? -9.137 1.489 -7.784 1.00 98.06 188 VAL A C 1
ATOM 1523 O O . VAL A 1 188 ? -9.749 1.958 -6.828 1.00 98.06 188 VAL A O 1
ATOM 1526 N N . ASP A 1 189 ? -9.498 0.340 -8.364 1.00 98.06 189 ASP A N 1
ATOM 1527 C CA . ASP A 1 189 ? -10.616 -0.507 -7.923 1.00 98.06 189 ASP A CA 1
ATOM 1528 C C . ASP A 1 189 ? -10.438 -0.979 -6.472 1.00 98.06 189 ASP A C 1
ATOM 1530 O O . ASP A 1 189 ? -11.356 -0.873 -5.657 1.00 98.06 189 ASP A O 1
ATOM 1534 N N . PHE A 1 190 ? -9.227 -1.420 -6.112 1.00 98.50 190 PHE A N 1
ATOM 1535 C CA . PHE A 1 190 ? -8.917 -1.814 -4.739 1.00 98.50 190 PHE A CA 1
ATOM 1536 C C . PHE A 1 190 ? -9.081 -0.639 -3.765 1.00 98.50 190 PHE A C 1
ATOM 1538 O O . PHE A 1 190 ? -9.661 -0.830 -2.700 1.00 98.50 190 PHE A O 1
ATOM 1545 N N . LEU A 1 191 ? -8.624 0.568 -4.124 1.00 97.75 191 LEU A N 1
ATOM 1546 C CA . LEU A 1 191 ? -8.741 1.764 -3.281 1.00 97.75 191 LEU A CA 1
ATOM 1547 C C . LEU A 1 191 ? -10.208 2.173 -3.045 1.00 97.75 191 LEU A C 1
ATOM 1549 O O . LEU A 1 191 ? -10.574 2.514 -1.920 1.00 97.75 191 LEU A O 1
ATOM 1553 N N . ILE A 1 192 ? -11.059 2.071 -4.072 1.00 97.62 192 ILE A N 1
ATOM 1554 C CA . ILE A 1 192 ? -12.514 2.261 -3.951 1.00 97.62 192 ILE A CA 1
ATOM 1555 C C . ILE A 1 192 ? -13.106 1.216 -3.000 1.00 97.62 192 ILE A C 1
ATOM 1557 O O . ILE A 1 192 ? -13.743 1.571 -2.006 1.00 97.62 192 ILE A O 1
ATOM 1561 N N . ARG A 1 193 ? -12.873 -0.078 -3.262 1.00 97.44 193 ARG A N 1
ATOM 1562 C CA . ARG A 1 193 ? -13.465 -1.172 -2.475 1.00 97.44 193 ARG A CA 1
ATOM 1563 C C . ARG A 1 193 ? -13.028 -1.127 -1.017 1.00 97.44 193 ARG A C 1
ATOM 1565 O O . ARG A 1 193 ? -13.885 -1.143 -0.141 1.00 97.44 193 ARG A O 1
ATOM 1572 N N . ILE A 1 194 ? -11.728 -1.001 -0.748 1.00 96.25 194 ILE A N 1
ATOM 1573 C CA . ILE A 1 194 ? -11.185 -1.069 0.613 1.00 96.25 194 ILE A CA 1
ATOM 1574 C C . ILE A 1 194 ? -11.707 0.072 1.501 1.00 96.25 194 ILE A C 1
ATOM 1576 O O . ILE A 1 194 ? -11.986 -0.163 2.674 1.00 96.25 194 ILE A O 1
ATOM 1580 N N . SER A 1 195 ? -11.954 1.266 0.943 1.00 96.06 195 SER A N 1
ATOM 1581 C CA . SER A 1 195 ? -12.576 2.378 1.683 1.00 96.06 195 SER A CA 1
ATOM 1582 C C . SER A 1 195 ? -13.998 2.062 2.175 1.00 96.06 195 SER A C 1
ATOM 1584 O O . SER A 1 195 ? -14.399 2.499 3.252 1.00 96.06 195 SER A O 1
ATOM 1586 N N . ASN A 1 196 ? -14.733 1.237 1.425 1.00 94.25 196 ASN A N 1
ATOM 1587 C CA . ASN A 1 196 ? -16.105 0.841 1.727 1.00 94.25 196 ASN A CA 1
ATOM 1588 C C . ASN A 1 196 ? -16.189 -0.461 2.546 1.00 94.25 196 ASN A C 1
ATOM 1590 O O . ASN A 1 196 ? -17.118 -0.622 3.331 1.00 94.25 196 ASN A O 1
ATOM 1594 N N . THR A 1 197 ? -15.230 -1.385 2.404 1.00 94.31 197 THR A N 1
ATOM 1595 C CA . THR A 1 197 ? -15.315 -2.733 3.003 1.00 94.31 197 THR A CA 1
ATOM 1596 C C . THR A 1 197 ? -14.387 -2.990 4.191 1.00 94.31 197 THR A C 1
ATOM 1598 O O . THR A 1 197 ? -14.603 -3.971 4.894 1.00 94.31 197 THR A O 1
ATOM 1601 N N . PHE A 1 198 ? -13.348 -2.178 4.433 1.00 93.12 198 PHE A N 1
ATOM 1602 C CA . PHE A 1 198 ? -12.341 -2.478 5.467 1.00 93.12 198 PHE A CA 1
ATOM 1603 C C . PHE A 1 198 ? -12.912 -2.473 6.892 1.00 93.12 198 PHE A C 1
ATOM 1605 O O . PHE A 1 198 ? -12.634 -3.374 7.680 1.00 93.12 198 PHE A O 1
ATOM 1612 N N . HIS A 1 199 ? -13.724 -1.467 7.220 1.00 92.31 199 HIS A N 1
ATOM 1613 C CA . HIS A 1 199 ? -14.505 -1.412 8.454 1.00 92.31 199 HIS A CA 1
ATOM 1614 C C . HIS A 1 199 ? -15.698 -0.461 8.232 1.00 92.31 199 HIS A C 1
ATOM 1616 O O . HIS A 1 199 ? -15.482 0.752 8.212 1.00 92.31 199 HIS A O 1
ATOM 1622 N N . PRO A 1 200 ? -16.936 -0.968 8.041 1.00 91.50 200 PRO A N 1
ATOM 1623 C CA . PRO A 1 200 ? -18.077 -0.152 7.600 1.00 91.50 200 PRO A CA 1
ATOM 1624 C C . PRO A 1 200 ? -18.376 1.071 8.480 1.00 91.50 200 PRO A C 1
ATOM 1626 O O . PRO A 1 200 ? -18.705 2.141 7.975 1.00 91.50 200 PRO A O 1
ATOM 1629 N N . SER A 1 201 ? -18.169 0.960 9.796 1.00 92.12 201 SER A N 1
ATOM 1630 C CA . SER A 1 201 ? -18.338 2.063 10.755 1.00 92.12 201 SER A CA 1
ATOM 1631 C C . SER A 1 201 ? -17.381 3.248 10.538 1.00 92.12 201 SER A C 1
ATOM 1633 O O . SER A 1 201 ? -17.568 4.299 11.145 1.00 92.12 201 SER A O 1
ATOM 1635 N N . LEU A 1 202 ? -16.350 3.091 9.698 1.00 95.12 202 LEU A N 1
ATOM 1636 C CA . LEU A 1 202 ? -15.360 4.117 9.356 1.00 95.12 202 LEU A CA 1
ATOM 1637 C C . LEU A 1 202 ? -15.321 4.460 7.856 1.00 95.12 202 LEU A C 1
ATOM 1639 O O . LEU A 1 202 ? -14.451 5.225 7.449 1.00 95.12 202 LEU A O 1
ATOM 1643 N N . THR A 1 203 ? -16.253 3.977 7.026 1.00 96.56 203 THR A N 1
ATOM 1644 C CA . THR A 1 203 ? -16.262 4.263 5.576 1.00 96.56 203 THR A CA 1
ATOM 1645 C C . THR A 1 203 ? -16.196 5.763 5.258 1.00 96.56 203 THR A C 1
ATOM 1647 O O . THR A 1 203 ? -15.376 6.186 4.441 1.00 96.56 203 THR A O 1
ATOM 1650 N N . SER A 1 204 ? -16.959 6.598 5.970 1.00 96.44 204 SER A N 1
ATOM 1651 C CA . SER A 1 204 ? -16.906 8.061 5.813 1.00 96.44 204 SER A CA 1
ATOM 1652 C C . SER A 1 204 ? -15.549 8.660 6.209 1.00 96.44 204 SER A C 1
ATOM 1654 O O . SER A 1 204 ? -15.089 9.609 5.578 1.00 96.44 204 SER A O 1
ATOM 1656 N N . TYR A 1 205 ? -14.884 8.099 7.226 1.00 96.19 205 TYR A N 1
ATOM 1657 C CA . TYR A 1 205 ? -13.535 8.509 7.633 1.00 96.19 205 TYR A CA 1
ATOM 1658 C C . TYR A 1 205 ? -12.511 8.137 6.551 1.00 96.19 205 TYR A C 1
ATOM 1660 O O . TYR A 1 205 ? -11.755 8.997 6.106 1.00 96.19 205 TYR A O 1
ATOM 1668 N N . PHE A 1 206 ? -12.550 6.901 6.042 1.00 97.44 206 PHE A N 1
ATOM 1669 C CA . PHE A 1 206 ? -11.644 6.434 4.990 1.00 97.44 206 PHE A CA 1
ATOM 1670 C C . PHE A 1 206 ? -11.807 7.206 3.675 1.00 97.44 206 PHE A C 1
ATOM 1672 O O . PHE A 1 206 ? -10.802 7.613 3.091 1.00 97.44 206 PHE A O 1
ATOM 1679 N N . SER A 1 207 ? -13.042 7.474 3.230 1.00 97.25 207 SER A N 1
ATOM 1680 C CA . SER A 1 207 ? -13.280 8.311 2.044 1.00 97.25 207 SER A CA 1
ATOM 1681 C C . SER A 1 207 ? -12.755 9.740 2.238 1.00 97.25 207 SER A C 1
ATOM 1683 O O . SER A 1 207 ? -12.110 10.288 1.338 1.00 97.25 207 SER A O 1
ATOM 1685 N N . ASN A 1 208 ? -12.918 10.325 3.431 1.00 96.25 208 ASN A N 1
ATOM 1686 C CA . ASN A 1 208 ? -12.394 11.658 3.727 1.00 96.25 208 ASN A CA 1
ATOM 1687 C C . ASN A 1 208 ? -10.853 11.697 3.793 1.00 96.25 208 ASN A C 1
ATOM 1689 O O . ASN A 1 208 ? -10.245 12.636 3.275 1.00 96.25 208 ASN A O 1
ATOM 1693 N N . CYS A 1 209 ? -10.203 10.669 4.348 1.00 96.94 209 CYS A N 1
ATOM 1694 C CA . CYS A 1 209 ? -8.744 10.519 4.332 1.00 96.94 209 CYS A CA 1
ATOM 1695 C C . CYS A 1 209 ? -8.189 10.368 2.907 1.00 96.94 209 CYS A C 1
ATOM 1697 O O . CYS A 1 209 ? -7.275 11.102 2.528 1.00 96.94 209 CYS A O 1
ATOM 1699 N N . ILE A 1 210 ? -8.774 9.490 2.082 1.00 97.38 210 ILE A N 1
ATOM 1700 C CA . ILE A 1 210 ? -8.373 9.293 0.675 1.00 97.38 210 ILE A CA 1
ATOM 1701 C C . ILE A 1 210 ? -8.589 10.573 -0.145 1.00 97.38 210 ILE A C 1
ATOM 1703 O O . ILE A 1 210 ? -7.716 10.973 -0.918 1.00 97.38 210 ILE A O 1
ATOM 1707 N N . THR A 1 211 ? -9.715 11.260 0.066 1.00 97.06 211 THR A N 1
ATOM 1708 C CA . THR A 1 211 ? -10.006 12.556 -0.562 1.00 97.06 211 THR A CA 1
ATOM 1709 C C . THR A 1 211 ? -8.966 13.604 -0.161 1.00 97.06 211 THR A C 1
ATOM 1711 O O . THR A 1 211 ? -8.410 14.286 -1.022 1.00 97.06 211 THR A O 1
ATOM 1714 N N . THR A 1 212 ? -8.636 13.691 1.131 1.00 96.06 212 THR A N 1
ATOM 1715 C CA . THR A 1 212 ? -7.626 14.623 1.655 1.00 96.06 212 THR A CA 1
ATOM 1716 C C . THR A 1 212 ? -6.232 14.298 1.116 1.00 96.06 212 THR A C 1
ATOM 1718 O O . THR A 1 212 ? -5.488 15.220 0.782 1.00 96.06 212 THR A O 1
ATOM 1721 N N . ALA A 1 213 ? -5.883 13.019 0.950 1.00 96.81 213 ALA A N 1
ATOM 1722 C CA . ALA A 1 213 ? -4.630 12.592 0.331 1.00 96.81 213 ALA A CA 1
ATOM 1723 C C . ALA A 1 213 ? -4.537 13.048 -1.132 1.00 96.81 213 ALA A C 1
ATOM 1725 O O . ALA A 1 213 ? -3.583 13.735 -1.492 1.00 96.81 213 ALA A O 1
ATOM 1726 N N . MET A 1 214 ? -5.553 12.759 -1.955 1.00 96.56 214 MET A N 1
ATOM 1727 C CA . MET A 1 214 ? -5.594 13.199 -3.357 1.00 96.56 214 MET A CA 1
ATOM 1728 C C . MET A 1 214 ? -5.521 14.727 -3.490 1.00 96.56 214 MET A C 1
ATOM 1730 O O . MET A 1 214 ? -4.709 15.238 -4.258 1.00 96.56 214 MET A O 1
ATOM 1734 N N . VAL A 1 215 ? -6.324 15.475 -2.725 1.00 95.69 215 VAL A N 1
ATOM 1735 C CA . VAL A 1 215 ? -6.322 16.950 -2.770 1.00 95.69 215 VAL A CA 1
ATOM 1736 C C . VAL A 1 215 ? -4.965 17.513 -2.335 1.00 95.69 215 VAL A C 1
ATOM 1738 O O . VAL A 1 215 ? -4.445 18.422 -2.982 1.00 95.69 215 VAL A O 1
ATOM 1741 N N . SER A 1 216 ? -4.344 16.947 -1.298 1.00 95.38 216 SER A N 1
ATOM 1742 C CA . SER A 1 216 ? -3.047 17.422 -0.794 1.00 95.38 216 SER A CA 1
ATOM 1743 C C . SER A 1 216 ? -1.890 17.082 -1.742 1.00 95.38 216 SER A C 1
ATOM 1745 O O . SER A 1 216 ? -0.993 17.902 -1.930 1.00 95.38 216 SER A O 1
ATOM 1747 N N . LEU A 1 217 ? -1.922 15.917 -2.399 1.00 95.44 217 LEU A N 1
ATOM 1748 C CA . LEU A 1 217 ? -0.961 15.555 -3.448 1.00 95.44 217 LEU A CA 1
ATOM 1749 C C . LEU A 1 217 ? -1.142 16.427 -4.704 1.00 95.44 217 LEU A C 1
ATOM 1751 O O . LEU A 1 217 ? -0.153 16.845 -5.305 1.00 95.44 217 LEU A O 1
ATOM 1755 N N . SER A 1 218 ? -2.383 16.778 -5.065 1.00 94.81 218 SER A N 1
ATOM 1756 C CA . SER A 1 218 ? -2.655 17.740 -6.144 1.00 94.81 218 SER A CA 1
ATOM 1757 C C . SER A 1 218 ? -2.151 19.145 -5.802 1.00 94.81 218 SER A C 1
ATOM 1759 O O . SER A 1 218 ? -1.620 19.823 -6.679 1.00 94.81 218 SER A O 1
ATOM 1761 N N . ALA A 1 219 ? -2.286 19.585 -4.546 1.00 93.88 219 ALA A N 1
ATOM 1762 C CA . ALA A 1 219 ? -1.750 20.863 -4.074 1.00 93.88 219 ALA A CA 1
ATOM 1763 C C . ALA A 1 219 ? -0.209 20.881 -4.046 1.00 93.88 219 ALA A C 1
ATOM 1765 O O . ALA A 1 219 ? 0.398 21.921 -4.287 1.00 93.88 219 ALA A O 1
ATOM 1766 N N . ALA A 1 220 ? 0.425 19.723 -3.837 1.00 92.25 220 ALA A N 1
ATOM 1767 C CA . ALA A 1 220 ? 1.867 19.521 -3.994 1.00 92.25 220 ALA A CA 1
ATOM 1768 C C . ALA A 1 220 ? 2.328 19.379 -5.465 1.00 92.25 220 ALA A C 1
ATOM 1770 O O . ALA A 1 220 ? 3.491 19.066 -5.717 1.00 92.25 220 ALA A O 1
ATOM 1771 N N . GLY A 1 221 ? 1.440 19.604 -6.442 1.00 92.94 221 GLY A N 1
ATOM 1772 C CA . GLY A 1 221 ? 1.767 19.612 -7.869 1.00 92.94 221 GLY A CA 1
ATOM 1773 C C . GLY A 1 221 ? 1.775 18.243 -8.555 1.00 92.94 221 GLY A C 1
ATOM 1774 O O . GLY A 1 221 ? 2.224 18.150 -9.697 1.00 92.94 221 GLY A O 1
ATOM 1775 N N . MET A 1 222 ? 1.285 17.175 -7.914 1.00 93.25 222 MET A N 1
ATOM 1776 C CA . MET A 1 222 ? 1.148 15.880 -8.591 1.00 93.25 222 MET A CA 1
ATOM 1777 C C . MET A 1 222 ? -0.030 15.889 -9.586 1.00 93.25 222 MET A C 1
ATOM 1779 O O . MET A 1 222 ? -1.085 16.449 -9.275 1.00 93.25 222 MET A O 1
ATOM 1783 N N . PRO A 1 223 ? 0.093 15.232 -10.758 1.00 94.12 223 PRO A N 1
ATOM 1784 C CA . PRO A 1 223 ? -0.927 15.230 -11.812 1.00 94.12 223 PRO A CA 1
ATOM 1785 C C . PRO A 1 223 ? -2.089 14.270 -11.492 1.00 94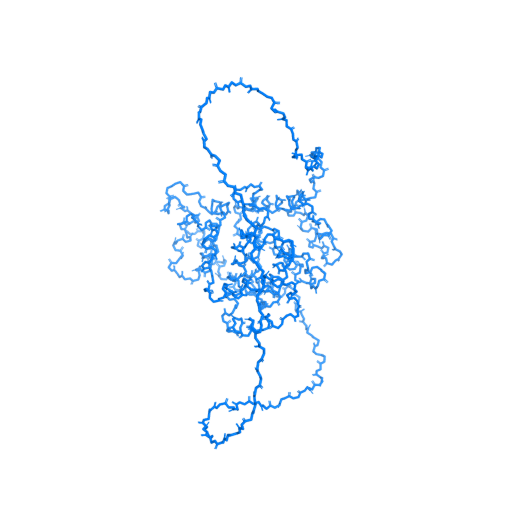.12 223 PRO A C 1
ATOM 1787 O O . PRO A 1 223 ? -2.318 13.280 -12.187 1.00 94.12 223 PRO A O 1
ATOM 1790 N N . ILE A 1 224 ? -2.822 14.537 -10.405 1.00 95.12 224 ILE A N 1
ATOM 1791 C CA . ILE A 1 224 ? -3.937 13.697 -9.934 1.00 95.12 224 ILE A CA 1
ATOM 1792 C C . ILE A 1 224 ? -5.022 13.564 -11.010 1.00 95.12 224 ILE A C 1
ATOM 1794 O O . ILE A 1 224 ? -5.476 12.456 -11.288 1.00 95.12 224 ILE A O 1
ATOM 1798 N N . ALA A 1 225 ? -5.398 14.674 -11.653 1.00 92.31 225 ALA A N 1
ATOM 1799 C CA . ALA A 1 225 ? -6.406 14.676 -12.712 1.00 92.31 225 ALA A CA 1
ATOM 1800 C C . ALA A 1 225 ? -5.959 13.852 -13.933 1.00 92.31 225 ALA A C 1
ATOM 1802 O O . ALA A 1 225 ? -6.685 12.961 -14.357 1.00 92.31 225 ALA A O 1
ATOM 1803 N N . ASP A 1 226 ? -4.748 14.075 -14.450 1.00 93.38 226 ASP A N 1
ATOM 1804 C CA . ASP A 1 226 ? -4.262 13.418 -15.677 1.00 93.38 226 ASP A CA 1
ATOM 1805 C C . ASP A 1 226 ? -4.058 11.899 -15.502 1.00 93.38 226 ASP A C 1
ATOM 1807 O O . ASP A 1 226 ? -4.129 11.127 -16.463 1.00 93.38 226 ASP A O 1
ATOM 1811 N N . VAL A 1 227 ? -3.818 11.465 -14.259 1.00 95.50 227 VAL A N 1
ATOM 1812 C CA . VAL A 1 227 ? -3.776 10.054 -13.852 1.00 95.50 227 VAL A CA 1
ATOM 1813 C C . VAL A 1 227 ? -5.187 9.476 -13.727 1.00 95.50 227 VAL A C 1
ATOM 1815 O O . VAL A 1 227 ? -5.438 8.412 -14.286 1.00 95.50 227 VAL A O 1
ATOM 1818 N N . LEU A 1 228 ? -6.116 10.156 -13.045 1.00 94.50 228 LEU A N 1
ATOM 1819 C CA . LEU A 1 228 ? -7.470 9.639 -12.807 1.00 94.50 228 LEU A CA 1
ATOM 1820 C C . LEU A 1 228 ? -8.388 9.705 -14.035 1.00 94.50 228 LEU A C 1
ATOM 1822 O O . LEU A 1 228 ? -9.233 8.833 -14.188 1.00 94.50 228 LEU A O 1
ATOM 1826 N N . ASP A 1 229 ? -8.225 10.681 -14.929 1.00 93.94 229 ASP A N 1
ATOM 1827 C CA . ASP A 1 229 ? -9.015 10.795 -16.164 1.00 93.94 229 ASP A CA 1
ATOM 1828 C C . ASP A 1 229 ? -8.408 10.045 -17.360 1.00 93.94 229 ASP A C 1
ATOM 1830 O O . ASP A 1 229 ? -9.043 9.936 -18.416 1.00 93.94 229 ASP A O 1
ATOM 1834 N N . ASN A 1 230 ? -7.220 9.454 -17.186 1.00 96.31 230 ASN A N 1
ATOM 1835 C CA . ASN A 1 230 ? -6.454 8.801 -18.243 1.00 96.31 230 ASN A CA 1
ATOM 1836 C C . ASN A 1 230 ? -7.308 7.833 -19.093 1.00 96.31 230 ASN A C 1
ATOM 1838 O O . ASN A 1 230 ? -8.059 7.026 -18.530 1.00 96.31 230 ASN A O 1
ATOM 1842 N N . PRO A 1 231 ? -7.200 7.837 -20.438 1.00 96.69 231 PRO A N 1
ATOM 1843 C CA . PRO A 1 231 ? -7.999 6.960 -21.299 1.00 96.69 231 PRO A CA 1
ATOM 1844 C C . PRO A 1 231 ? -7.757 5.461 -21.061 1.00 96.69 231 PRO A C 1
ATOM 1846 O O . PRO A 1 231 ? -8.597 4.656 -21.444 1.00 96.69 231 PRO A O 1
ATOM 1849 N N . ARG A 1 232 ? -6.646 5.081 -20.413 1.00 97.25 232 ARG A N 1
ATOM 1850 C CA . ARG A 1 232 ? -6.328 3.692 -20.041 1.00 97.25 232 ARG A CA 1
ATOM 1851 C C . ARG A 1 232 ? -6.911 3.246 -18.693 1.00 97.25 232 ARG A C 1
ATOM 1853 O O . ARG A 1 232 ? -6.778 2.073 -18.345 1.00 97.25 232 ARG A O 1
ATOM 1860 N N . LEU A 1 233 ? -7.531 4.153 -17.935 1.00 96.88 233 LEU A N 1
ATOM 1861 C CA . LEU A 1 233 ? -8.438 3.772 -16.854 1.00 96.88 233 LEU A CA 1
ATOM 1862 C C . LEU A 1 233 ? -9.846 3.577 -17.421 1.00 96.88 233 LEU A C 1
ATOM 1864 O O . LEU A 1 233 ? -10.346 4.418 -18.174 1.00 96.88 233 LEU A O 1
ATOM 1868 N N . GLU A 1 234 ? -10.475 2.468 -17.050 1.00 96.75 234 GLU A N 1
ATOM 1869 C CA . GLU A 1 234 ? -11.801 2.065 -17.510 1.00 96.75 234 GLU A CA 1
ATOM 1870 C C . GLU A 1 234 ? -12.869 3.091 -17.116 1.00 96.75 234 GLU A C 1
ATOM 1872 O O . GLU A 1 234 ? -12.842 3.665 -16.025 1.00 96.75 234 GLU A O 1
ATOM 1877 N N . LYS A 1 235 ? -13.847 3.332 -17.999 1.00 96.50 235 LYS A N 1
ATOM 1878 C CA . LYS A 1 235 ? -14.884 4.338 -17.736 1.00 96.50 235 LYS A CA 1
ATOM 1879 C C . LYS A 1 235 ? -15.720 4.032 -16.474 1.00 96.50 235 LYS A C 1
ATOM 1881 O O . LYS A 1 235 ? -15.779 4.922 -15.629 1.00 96.50 235 LYS A O 1
ATOM 1886 N N . PRO A 1 236 ? -16.282 2.820 -16.270 1.00 96.88 236 PRO A N 1
ATOM 1887 C CA . PRO A 1 236 ? -17.057 2.520 -15.061 1.00 96.88 236 PRO A CA 1
ATOM 1888 C C . PRO A 1 236 ? -16.248 2.699 -13.771 1.00 96.88 236 PRO A C 1
ATOM 1890 O O . PRO A 1 236 ? -16.786 3.119 -12.750 1.00 96.88 236 PRO A O 1
ATOM 1893 N N . LEU A 1 237 ? -14.938 2.435 -13.828 1.00 97.06 237 LEU A N 1
ATOM 1894 C CA . LEU A 1 237 ? -14.031 2.625 -12.702 1.00 97.06 237 LEU A CA 1
ATOM 1895 C C . LEU A 1 237 ? -13.810 4.110 -12.379 1.00 97.06 237 LEU A C 1
ATOM 1897 O O . LEU A 1 237 ? -13.822 4.490 -11.211 1.00 97.06 237 LEU A O 1
ATOM 1901 N N . LYS A 1 238 ? -13.655 4.961 -13.401 1.00 96.75 238 LYS A N 1
ATOM 1902 C CA . LYS A 1 238 ? -13.570 6.421 -13.228 1.00 96.75 238 LYS A CA 1
ATOM 1903 C C . LYS A 1 238 ? -14.873 7.013 -12.698 1.00 96.75 238 LYS A C 1
ATOM 1905 O O . LYS A 1 238 ? -14.831 7.861 -11.809 1.00 96.75 238 LYS A O 1
ATOM 1910 N N . ASP A 1 239 ? -16.011 6.540 -13.197 1.00 96.31 239 ASP A N 1
ATOM 1911 C CA . ASP A 1 239 ? -17.333 6.969 -12.737 1.00 96.31 239 ASP A CA 1
ATOM 1912 C C . ASP A 1 239 ? -17.543 6.571 -11.254 1.00 96.31 239 ASP A C 1
ATOM 1914 O O . ASP A 1 239 ? -17.865 7.424 -10.427 1.00 96.31 239 ASP A O 1
ATOM 1918 N N . SER A 1 240 ? -17.209 5.330 -10.870 1.00 96.94 240 SER A N 1
ATOM 1919 C CA . SER A 1 240 ? -17.262 4.858 -9.473 1.00 96.94 240 SER A CA 1
ATOM 1920 C C . SER A 1 240 ? -16.257 5.561 -8.541 1.00 96.94 240 SER A C 1
ATOM 1922 O O . SER A 1 240 ? -16.574 5.847 -7.382 1.00 96.94 240 SER A O 1
ATOM 1924 N N . PHE A 1 241 ? -15.061 5.917 -9.027 1.00 96.81 241 PHE A N 1
ATOM 1925 C CA . PHE A 1 241 ? -14.102 6.720 -8.257 1.00 96.81 241 PHE A CA 1
ATOM 1926 C C . PHE A 1 241 ? -14.663 8.118 -7.949 1.00 96.81 241 PHE A C 1
ATOM 1928 O O . PHE A 1 241 ? -14.523 8.615 -6.832 1.00 96.81 241 PHE A O 1
ATOM 1935 N N . ARG A 1 242 ? -15.322 8.746 -8.933 1.00 95.56 242 ARG A N 1
ATOM 1936 C CA . ARG A 1 242 ? -15.960 10.067 -8.797 1.00 95.56 242 ARG A CA 1
ATOM 1937 C C . ARG A 1 242 ? -17.138 10.052 -7.824 1.00 95.56 242 ARG A C 1
ATOM 1939 O O . ARG A 1 242 ? -17.314 11.024 -7.096 1.00 95.56 242 ARG A O 1
ATOM 1946 N N . GLU A 1 243 ? -17.898 8.961 -7.792 1.00 95.06 243 GLU A N 1
ATOM 1947 C CA . GLU A 1 243 ? -18.975 8.729 -6.823 1.00 95.06 243 GLU A CA 1
ATOM 1948 C C . GLU A 1 243 ? -18.440 8.502 -5.397 1.00 95.06 243 GLU A C 1
ATOM 1950 O O . GLU A 1 243 ? -18.966 9.072 -4.443 1.00 95.06 243 GLU A O 1
ATOM 1955 N N . THR A 1 244 ? -17.359 7.727 -5.246 1.00 95.94 244 THR A N 1
ATOM 1956 C CA . THR A 1 244 ? -16.801 7.356 -3.928 1.00 95.94 244 THR A CA 1
ATOM 1957 C C . THR A 1 244 ? -15.983 8.482 -3.278 1.00 95.94 244 THR A C 1
ATOM 1959 O O . THR A 1 244 ? -15.983 8.624 -2.052 1.00 95.94 244 THR A O 1
ATOM 1962 N N . PHE A 1 245 ? -15.289 9.298 -4.083 1.00 95.94 245 PHE A N 1
ATOM 1963 C CA . PHE A 1 245 ? -14.391 10.369 -3.622 1.00 95.94 245 PHE A CA 1
ATOM 1964 C C . PHE A 1 245 ? -14.685 11.723 -4.312 1.00 95.94 245 PHE A C 1
ATOM 1966 O O . PHE A 1 245 ? -13.798 12.319 -4.935 1.00 95.94 245 PHE A O 1
ATOM 1973 N N . PRO A 1 246 ? -15.919 12.261 -4.223 1.00 92.94 246 PRO A N 1
ATOM 1974 C CA . PRO A 1 246 ? -16.342 13.428 -5.005 1.00 92.94 246 PRO A CA 1
ATOM 1975 C C . PRO A 1 246 ? -15.499 14.681 -4.729 1.00 92.94 246 PRO A C 1
ATOM 1977 O O . PRO A 1 246 ? -15.185 15.442 -5.649 1.00 92.94 246 PRO A O 1
ATOM 1980 N N . GLY A 1 247 ? -15.071 14.884 -3.477 1.00 90.69 247 GLY A N 1
ATOM 1981 C CA . GLY A 1 247 ? -14.296 16.058 -3.056 1.00 90.69 247 GLY A CA 1
ATOM 1982 C C . GLY A 1 247 ? -12.971 16.251 -3.807 1.00 90.69 247 GLY A C 1
ATOM 1983 O O . GLY A 1 247 ? -12.514 17.386 -3.936 1.00 90.69 247 GLY A O 1
ATOM 1984 N N . VAL A 1 248 ? -12.408 15.183 -4.388 1.00 91.00 248 VAL A N 1
ATOM 1985 C CA . VAL A 1 248 ? -11.181 15.227 -5.205 1.00 91.00 248 VAL A CA 1
ATOM 1986 C C . VAL A 1 248 ? -11.334 16.154 -6.416 1.00 91.00 248 VAL A C 1
ATOM 1988 O O . VAL A 1 248 ? -10.384 16.832 -6.801 1.00 91.00 248 VAL A O 1
ATOM 1991 N N . PHE A 1 249 ? -12.535 16.234 -6.994 1.00 84.31 249 PHE A N 1
ATOM 1992 C CA . PHE A 1 249 ? -12.794 17.003 -8.215 1.00 84.31 249 PHE A CA 1
ATOM 1993 C C . PHE A 1 249 ? -13.410 18.384 -7.946 1.00 84.31 249 PHE A C 1
ATOM 1995 O O . PHE A 1 249 ? -13.267 19.290 -8.769 1.00 84.31 249 PHE A O 1
ATOM 2002 N N . PHE A 1 250 ? -14.054 18.582 -6.789 1.00 72.44 250 PHE A N 1
ATOM 2003 C CA . PHE A 1 250 ? -14.703 19.851 -6.429 1.00 72.44 250 PHE A CA 1
ATOM 2004 C C . PHE A 1 250 ? -13.766 20.894 -5.792 1.00 72.44 250 PHE A C 1
ATOM 2006 O O . PHE A 1 250 ? -14.139 22.063 -5.700 1.00 72.44 250 PHE A O 1
ATOM 2013 N N . ALA A 1 251 ? -12.532 20.527 -5.426 1.00 58.19 251 ALA A N 1
ATOM 2014 C CA . ALA A 1 251 ? -11.574 21.385 -4.711 1.00 58.19 251 ALA A CA 1
ATOM 2015 C C . ALA A 1 251 ? -11.137 22.690 -5.432 1.00 58.19 251 ALA A C 1
ATOM 2017 O O . ALA A 1 251 ? -10.458 23.526 -4.840 1.00 58.19 251 ALA A O 1
ATOM 2018 N N . LYS A 1 252 ? -11.539 22.928 -6.689 1.00 46.81 252 LYS A N 1
ATOM 2019 C CA . LYS A 1 252 ? -11.141 24.101 -7.501 1.00 46.81 252 LYS A CA 1
ATOM 2020 C C . LYS A 1 252 ? -11.831 25.438 -7.140 1.00 46.81 252 LYS A C 1
ATOM 2022 O O . LYS A 1 252 ? -11.827 26.345 -7.971 1.00 46.81 252 LYS A O 1
ATOM 2027 N N . LYS A 1 253 ? -12.450 25.592 -5.956 1.00 40.75 253 LYS A N 1
ATOM 2028 C CA . LYS A 1 253 ? -13.284 26.776 -5.630 1.00 40.75 253 LYS A CA 1
ATOM 2029 C C . LYS A 1 253 ? -13.139 27.440 -4.241 1.00 40.75 253 LYS A C 1
ATOM 2031 O O . LYS A 1 253 ? -14.003 28.246 -3.926 1.00 40.75 253 LYS A O 1
ATOM 2036 N N . THR A 1 254 ? -12.060 27.255 -3.466 1.00 40.06 254 THR A N 1
ATOM 2037 C CA . THR A 1 254 ? -11.737 28.181 -2.338 1.00 40.06 254 THR A CA 1
ATOM 2038 C C . THR A 1 254 ? -10.256 28.192 -1.913 1.00 40.06 254 THR A C 1
ATOM 2040 O O . THR A 1 254 ? -9.896 27.506 -0.961 1.00 40.06 254 THR A O 1
ATOM 2043 N N . SER A 1 255 ? -9.421 29.032 -2.539 1.00 34.88 255 SER A N 1
ATOM 2044 C CA . SER A 1 255 ? -8.278 29.727 -1.892 1.00 34.88 255 SER A CA 1
ATOM 2045 C C . SER A 1 255 ? -7.545 30.650 -2.888 1.00 34.88 255 SER A C 1
ATOM 2047 O O . SER A 1 255 ? -7.442 30.283 -4.060 1.00 34.88 255 SER A O 1
ATOM 2049 N N . PRO A 1 256 ? -6.987 31.805 -2.468 1.00 38.53 256 PRO A N 1
ATOM 2050 C CA . PRO A 1 256 ? -6.047 32.580 -3.285 1.00 38.53 256 PRO A CA 1
ATOM 2051 C C . PRO A 1 256 ? -4.690 31.858 -3.425 1.00 38.53 256 PRO A C 1
ATOM 2053 O O . PRO A 1 256 ? -4.342 31.057 -2.554 1.00 38.53 256 PRO A O 1
ATOM 2056 N N . PRO A 1 257 ? -3.892 32.143 -4.471 1.00 37.12 257 PRO A N 1
ATOM 2057 C CA . PRO A 1 257 ? -2.564 31.556 -4.621 1.00 37.12 257 PRO A CA 1
ATOM 2058 C C . PRO A 1 257 ? -1.588 32.091 -3.561 1.00 37.12 257 PRO A C 1
ATOM 2060 O O . PRO A 1 257 ? -1.384 33.299 -3.440 1.00 37.12 257 PRO A O 1
ATOM 2063 N N . LEU A 1 258 ? -0.940 31.182 -2.831 1.00 42.97 258 LEU A N 1
ATOM 2064 C CA . LEU A 1 258 ? 0.239 31.500 -2.024 1.00 42.97 258 LEU A CA 1
ATOM 2065 C C . LEU A 1 258 ? 1.428 31.790 -2.953 1.00 42.97 258 LEU A C 1
ATOM 2067 O O . LEU A 1 258 ? 1.691 31.035 -3.890 1.00 42.97 258 LEU A O 1
ATOM 2071 N N . ALA A 1 259 ? 2.130 32.895 -2.704 1.00 36.72 259 ALA A N 1
ATOM 2072 C CA . ALA A 1 259 ? 3.262 33.326 -3.522 1.00 36.72 259 ALA A CA 1
ATOM 2073 C C . ALA A 1 259 ? 4.474 32.375 -3.383 1.00 36.72 259 ALA A C 1
ATOM 2075 O O . ALA A 1 259 ? 4.685 31.806 -2.307 1.00 36.72 259 ALA A O 1
ATOM 2076 N N . PRO A 1 260 ? 5.296 32.203 -4.437 1.00 35.16 260 PRO A N 1
ATOM 2077 C CA . PRO A 1 260 ? 6.457 31.320 -4.391 1.00 35.16 260 PRO A CA 1
ATOM 2078 C C . PRO A 1 260 ? 7.543 31.872 -3.460 1.00 35.16 260 PRO A C 1
ATOM 2080 O O . PRO A 1 260 ? 8.009 32.999 -3.626 1.00 35.16 260 PRO A O 1
ATOM 2083 N N . ILE A 1 261 ? 7.992 31.053 -2.506 1.00 36.47 261 ILE A N 1
ATOM 2084 C CA . ILE A 1 261 ? 9.114 31.391 -1.624 1.00 36.47 261 ILE A CA 1
ATOM 2085 C C . ILE A 1 261 ? 10.421 31.218 -2.407 1.00 36.47 261 ILE A C 1
ATOM 2087 O O . ILE A 1 261 ? 10.901 30.100 -2.591 1.00 36.47 261 ILE A O 1
ATOM 2091 N N . ILE A 1 262 ? 11.008 32.333 -2.847 1.00 33.16 262 ILE A N 1
ATOM 2092 C CA . ILE A 1 262 ? 12.358 32.386 -3.419 1.00 33.16 262 ILE A CA 1
ATOM 2093 C C . ILE A 1 262 ? 13.220 33.325 -2.566 1.00 33.16 262 ILE A C 1
ATOM 2095 O O . ILE A 1 262 ? 12.882 34.487 -2.382 1.00 33.16 262 ILE A O 1
ATOM 2099 N N . ALA A 1 263 ? 14.316 32.760 -2.053 1.00 34.25 263 ALA A N 1
ATOM 2100 C CA . ALA A 1 263 ? 15.515 33.370 -1.464 1.00 34.25 263 ALA A CA 1
ATOM 2101 C C . ALA A 1 263 ? 15.471 34.837 -0.970 1.00 34.25 263 ALA A C 1
ATOM 2103 O O . ALA A 1 263 ? 15.498 35.780 -1.758 1.00 34.25 263 ALA A O 1
ATOM 2104 N N . SER A 1 264 ? 15.661 35.018 0.342 1.00 28.95 264 SER A N 1
ATOM 2105 C CA . SER A 1 264 ? 16.183 36.263 0.926 1.00 28.95 264 SER A CA 1
ATOM 2106 C C . SER A 1 264 ? 17.172 35.965 2.064 1.00 28.95 264 SER A C 1
ATOM 2108 O O . SER A 1 264 ? 16.776 35.801 3.218 1.00 28.95 264 SER A O 1
ATOM 2110 N N . VAL A 1 265 ? 18.467 35.880 1.741 1.00 34.47 265 VAL A N 1
ATOM 2111 C CA . VAL A 1 265 ? 19.571 35.842 2.722 1.00 34.47 265 VAL A CA 1
ATOM 2112 C C . VAL A 1 265 ? 20.607 36.894 2.326 1.00 34.47 265 VAL A C 1
ATOM 2114 O O . VAL A 1 265 ? 21.571 36.597 1.626 1.00 34.47 265 VAL A O 1
ATOM 2117 N N . SER A 1 266 ? 20.380 38.131 2.766 1.00 29.53 266 SER A N 1
ATOM 2118 C CA . SER A 1 266 ? 21.351 39.229 2.710 1.00 29.53 266 SER A CA 1
ATOM 2119 C C . SER A 1 266 ? 20.903 40.380 3.616 1.00 29.53 266 SER A C 1
ATOM 2121 O O . SER A 1 266 ? 19.787 40.866 3.465 1.00 29.53 266 SER A O 1
ATOM 2123 N N . ASP A 1 267 ? 21.808 40.793 4.504 1.00 26.28 267 ASP A N 1
ATOM 2124 C CA . ASP A 1 267 ? 21.908 42.091 5.190 1.00 26.28 267 ASP A CA 1
ATOM 2125 C C . ASP A 1 267 ? 20.752 42.634 6.058 1.00 26.28 267 ASP A C 1
ATOM 2127 O O . ASP A 1 267 ? 19.674 42.969 5.582 1.00 26.28 267 ASP A O 1
ATOM 2131 N N . ILE A 1 268 ? 21.084 42.901 7.332 1.00 31.16 268 ILE A N 1
ATOM 2132 C CA . ILE A 1 268 ? 20.915 44.227 7.962 1.00 31.16 268 ILE A CA 1
ATOM 2133 C C . ILE A 1 268 ? 22.039 44.457 9.006 1.00 31.16 268 ILE A C 1
ATOM 2135 O O . ILE A 1 268 ? 22.155 43.785 10.027 1.00 31.16 268 ILE A O 1
ATOM 2139 N N . THR A 1 269 ? 22.917 45.389 8.639 1.00 28.83 269 THR A N 1
ATOM 2140 C CA . THR A 1 269 ? 23.737 46.349 9.410 1.00 28.83 269 THR A CA 1
ATOM 2141 C C . THR A 1 269 ? 23.990 46.214 10.934 1.00 28.83 269 THR A C 1
ATOM 2143 O O . THR A 1 269 ? 23.087 46.265 11.763 1.00 28.83 269 THR A O 1
ATOM 2146 N N . LYS A 1 270 ? 25.286 46.292 11.297 1.00 25.97 270 LYS A N 1
ATOM 2147 C CA . LYS A 1 270 ? 25.841 46.928 12.530 1.00 25.97 270 LYS A CA 1
ATOM 2148 C C . LYS A 1 270 ? 25.734 48.475 12.427 1.00 25.97 270 LYS A C 1
ATOM 2150 O O . LYS A 1 270 ? 25.643 48.935 11.288 1.00 25.97 270 LYS A O 1
ATOM 2155 N N . PRO A 1 271 ? 25.751 49.301 13.510 1.00 33.12 271 PRO A N 1
ATOM 2156 C CA . PRO A 1 271 ? 26.777 49.401 14.583 1.00 33.12 271 PRO A CA 1
ATOM 2157 C C . PRO A 1 271 ? 26.155 49.461 16.019 1.00 33.12 271 PRO A C 1
ATOM 2159 O O . PRO A 1 271 ? 24.982 49.144 16.152 1.00 33.12 271 PRO A O 1
ATOM 2162 N N . SER A 1 272 ? 26.819 49.764 17.153 1.00 24.47 272 SER A N 1
ATOM 2163 C CA . SER A 1 272 ? 28.057 50.531 17.433 1.00 24.47 272 SER A CA 1
ATOM 2164 C C . SER A 1 272 ? 28.838 50.079 18.702 1.00 24.47 272 SER A C 1
ATOM 2166 O O . SER A 1 272 ? 28.796 48.909 19.072 1.00 24.47 272 SER A O 1
ATOM 2168 N N . THR A 1 273 ? 29.669 50.963 19.277 1.00 24.22 273 THR A N 1
ATOM 2169 C CA . THR A 1 273 ? 30.890 50.675 20.067 1.00 24.22 273 THR A CA 1
ATOM 2170 C C . THR A 1 273 ? 30.830 50.981 21.571 1.00 24.22 273 THR A C 1
ATOM 2172 O O . THR A 1 273 ? 30.362 52.048 21.962 1.00 24.22 273 THR A O 1
ATOM 2175 N N . SER A 1 274 ? 31.543 50.181 22.372 1.00 25.33 274 SER A N 1
ATOM 2176 C CA . SER A 1 274 ? 32.412 50.659 23.471 1.00 25.33 274 SER A CA 1
ATOM 2177 C C . SER A 1 274 ? 33.595 49.682 23.656 1.00 25.33 274 SER A C 1
ATOM 2179 O O . SER A 1 274 ? 33.636 48.654 22.977 1.00 25.33 274 SER A O 1
ATOM 2181 N N . ALA A 1 275 ? 34.600 50.015 24.477 1.00 24.52 275 ALA A N 1
ATOM 2182 C CA . ALA A 1 275 ? 35.887 49.303 24.517 1.00 24.52 275 ALA A CA 1
ATOM 2183 C C . ALA A 1 275 ? 36.462 49.133 25.933 1.00 24.52 275 ALA A C 1
ATOM 2185 O O . ALA A 1 275 ? 36.216 49.982 26.789 1.00 24.52 275 ALA A O 1
ATOM 2186 N N . LEU A 1 276 ? 37.322 48.119 26.122 1.00 23.53 276 LEU A N 1
ATOM 2187 C CA . LEU A 1 276 ? 38.569 48.242 26.895 1.00 23.53 276 LEU A CA 1
ATOM 2188 C C . LEU A 1 276 ? 39.609 47.173 26.471 1.00 23.53 276 LEU A C 1
ATOM 2190 O O . LEU A 1 276 ? 39.274 46.228 25.757 1.00 23.53 276 LEU A O 1
ATOM 2194 N N . SER A 1 277 ? 40.867 47.388 26.862 1.00 25.06 277 SER A N 1
ATOM 2195 C CA . SER A 1 277 ? 42.099 46.667 26.473 1.00 25.06 277 SER A CA 1
ATOM 2196 C C . SER A 1 277 ? 42.244 45.273 27.163 1.00 25.06 277 SER A C 1
ATOM 2198 O O . SER A 1 277 ? 41.351 44.879 27.906 1.00 25.06 277 SER A O 1
ATOM 2200 N N . THR A 1 278 ? 43.269 44.423 26.942 1.00 24.25 278 THR A N 1
ATOM 2201 C CA . THR A 1 278 ? 44.727 44.686 27.072 1.00 24.25 278 THR A CA 1
ATOM 2202 C C . THR A 1 278 ? 45.634 43.608 26.422 1.00 24.25 278 THR A C 1
ATOM 2204 O O . THR A 1 278 ? 45.359 42.420 26.532 1.00 24.25 278 THR A O 1
ATOM 2207 N N . GLU A 1 279 ? 46.753 44.077 25.840 1.00 24.41 279 GLU A N 1
ATOM 2208 C CA . GLU A 1 279 ? 48.045 43.405 25.527 1.00 24.41 279 GLU A CA 1
ATOM 2209 C C . GLU A 1 279 ? 48.217 42.331 24.422 1.00 24.41 279 GLU A C 1
ATOM 2211 O O . GLU A 1 279 ? 47.296 41.677 23.943 1.00 24.41 279 GLU A O 1
ATOM 2216 N N . GLN A 1 280 ? 49.480 42.250 23.966 1.00 23.38 280 GLN A N 1
ATOM 2217 C CA . GLN A 1 280 ? 50.027 41.529 22.806 1.00 23.38 280 GLN A CA 1
ATOM 2218 C C . GLN A 1 280 ? 51.549 41.326 23.029 1.00 23.38 280 GLN A C 1
ATOM 2220 O O . GLN A 1 280 ? 52.155 42.132 23.738 1.00 23.38 280 GLN A O 1
ATOM 2225 N N . PRO A 1 281 ? 52.203 40.317 22.416 1.00 27.48 281 PRO A N 1
ATOM 2226 C CA . PRO A 1 281 ? 53.365 40.650 21.564 1.00 27.48 281 PRO A CA 1
ATOM 2227 C C . PRO A 1 281 ? 53.480 39.855 20.234 1.00 27.48 281 PRO A C 1
ATOM 2229 O O . PRO A 1 281 ? 52.757 38.895 19.977 1.00 27.48 281 PRO A O 1
ATOM 2232 N N . THR A 1 282 ? 54.401 40.305 19.374 1.00 22.22 282 THR A N 1
ATOM 2233 C CA . THR A 1 282 ? 54.726 39.886 17.983 1.00 22.22 282 THR A CA 1
ATOM 2234 C C . THR A 1 282 ? 56.038 39.065 17.924 1.00 22.22 282 THR A C 1
ATOM 2236 O O . THR A 1 282 ? 56.741 39.026 18.928 1.00 22.22 282 THR A O 1
ATOM 2239 N N . LEU A 1 283 ? 56.530 38.389 16.862 1.00 26.44 283 LEU A N 1
ATOM 2240 C CA . LEU A 1 283 ? 56.198 37.987 15.455 1.00 26.44 283 LEU A CA 1
ATOM 2241 C C . LEU A 1 283 ? 57.170 36.774 15.149 1.00 26.44 283 LEU A C 1
ATOM 2243 O O . LEU A 1 283 ? 57.636 36.203 16.138 1.00 26.44 283 LEU A O 1
ATOM 2247 N N . PRO A 1 284 ? 57.605 36.351 13.923 1.00 35.94 284 PRO A N 1
ATOM 2248 C CA . PRO A 1 284 ? 57.178 36.543 12.517 1.00 35.94 284 PRO A CA 1
ATOM 2249 C C . PRO A 1 284 ? 56.844 35.205 11.766 1.00 35.94 284 PRO A C 1
ATOM 2251 O O . PRO A 1 284 ? 56.910 34.136 12.371 1.00 35.94 284 PRO A O 1
ATOM 2254 N N . PRO A 1 285 ? 56.473 35.215 10.459 1.00 31.20 285 PRO A N 1
ATOM 2255 C CA . PRO A 1 285 ? 56.083 34.008 9.696 1.00 31.20 285 PRO A CA 1
ATOM 2256 C C . PRO A 1 285 ? 57.208 33.353 8.854 1.00 31.20 285 PRO A C 1
ATOM 2258 O O . PRO A 1 285 ? 58.199 34.000 8.521 1.00 31.20 285 PRO A O 1
ATOM 2261 N N . VAL A 1 286 ? 57.012 32.087 8.434 1.00 31.72 286 VAL A N 1
ATOM 2262 C CA . VAL A 1 286 ? 57.883 31.329 7.496 1.00 31.72 286 VAL A CA 1
ATOM 2263 C C . VAL A 1 286 ? 57.045 30.472 6.520 1.00 31.72 286 VAL A C 1
ATOM 2265 O O . VAL A 1 286 ? 55.995 29.952 6.892 1.00 31.72 286 VAL A O 1
ATOM 2268 N N . GLU A 1 287 ? 57.507 30.330 5.271 1.00 31.50 287 GLU A N 1
ATOM 2269 C CA . GLU A 1 287 ? 56.835 29.636 4.149 1.00 31.50 287 GLU A CA 1
ATOM 2270 C C . GLU A 1 287 ? 57.094 28.103 4.047 1.00 31.50 287 GLU A C 1
ATOM 2272 O O . GLU A 1 287 ? 58.004 27.580 4.695 1.00 31.50 287 GLU A O 1
ATOM 2277 N N . PRO A 1 288 ? 56.310 27.346 3.237 1.00 33.75 288 PRO A N 1
ATOM 2278 C CA . PRO A 1 288 ? 56.280 25.878 3.283 1.00 33.75 288 PRO A CA 1
ATOM 2279 C C . PRO A 1 288 ? 57.332 25.143 2.411 1.00 33.75 288 PRO A C 1
ATOM 2281 O O . PRO A 1 288 ? 57.700 25.607 1.326 1.00 33.75 288 PRO A O 1
ATOM 2284 N N . PRO A 1 289 ? 57.761 23.925 2.810 1.00 29.89 289 PRO A N 1
ATOM 2285 C CA . PRO A 1 289 ? 58.708 23.100 2.055 1.00 29.89 289 PRO A CA 1
ATOM 2286 C C . PRO A 1 289 ? 58.082 22.371 0.849 1.00 29.89 289 PRO A C 1
ATOM 2288 O O . PRO A 1 289 ? 56.880 22.110 0.781 1.00 29.89 289 PRO A O 1
ATOM 2291 N N . LYS A 1 290 ? 58.929 22.006 -0.125 1.00 25.59 290 LYS A N 1
ATOM 2292 C CA . LYS A 1 290 ? 58.534 21.444 -1.433 1.00 25.59 290 LYS A CA 1
ATOM 2293 C C . LYS A 1 290 ? 58.649 19.912 -1.514 1.00 25.59 290 LYS A C 1
ATOM 2295 O O . LYS A 1 290 ? 59.375 19.268 -0.766 1.00 25.59 290 LYS A O 1
ATOM 2300 N N . LYS A 1 291 ? 57.942 19.357 -2.507 1.00 26.31 291 LYS A N 1
ATOM 2301 C CA . LYS A 1 291 ? 57.878 17.935 -2.908 1.00 26.31 291 LYS A CA 1
ATOM 2302 C C . LYS A 1 291 ? 59.253 17.245 -2.984 1.00 26.31 291 LYS A C 1
ATOM 2304 O O . LYS A 1 291 ? 60.167 17.771 -3.618 1.00 26.31 291 LYS A O 1
ATOM 2309 N N . SER A 1 292 ? 59.331 15.995 -2.523 1.00 25.69 292 SER A N 1
ATOM 2310 C CA . SER A 1 292 ? 60.353 15.019 -2.941 1.00 25.69 292 SER A CA 1
ATOM 2311 C C . SER A 1 292 ? 59.729 13.907 -3.814 1.00 25.69 292 SER A C 1
ATOM 2313 O O . SER A 1 292 ? 58.521 13.893 -4.052 1.00 25.69 292 SER A O 1
ATOM 2315 N N . ARG A 1 293 ? 60.557 13.054 -4.436 1.00 23.19 293 ARG A N 1
ATOM 2316 C CA . ARG A 1 293 ? 60.204 12.233 -5.619 1.00 23.19 293 ARG A CA 1
ATOM 2317 C C . ARG A 1 293 ? 61.027 10.939 -5.646 1.00 23.19 293 ARG A C 1
ATOM 2319 O O . ARG A 1 293 ? 62.174 10.994 -5.209 1.00 23.19 293 ARG A O 1
ATOM 2326 N N . LYS A 1 294 ? 60.500 9.887 -6.314 1.00 23.95 294 LYS A N 1
ATOM 2327 C CA . LYS A 1 294 ? 61.065 8.536 -6.642 1.00 23.95 294 LYS A CA 1
ATOM 2328 C C . LYS A 1 294 ? 60.351 7.416 -5.844 1.00 23.95 294 LYS A C 1
ATOM 2330 O O . LYS A 1 294 ? 59.934 7.673 -4.728 1.00 23.95 294 LYS A O 1
ATOM 2335 N N . LYS A 1 295 ? 60.172 6.185 -6.355 1.00 24.58 295 LYS A N 1
ATOM 2336 C CA . LYS A 1 295 ? 60.583 5.578 -7.648 1.00 24.58 295 LYS A CA 1
ATOM 2337 C C . LYS A 1 295 ? 59.655 4.399 -8.013 1.00 24.58 295 LYS A C 1
ATOM 2339 O O . LYS A 1 295 ? 59.246 3.666 -7.123 1.00 24.58 295 LYS A O 1
ATOM 2344 N N . ASN A 1 296 ? 59.432 4.152 -9.307 1.00 21.92 296 ASN A N 1
ATOM 2345 C CA . ASN A 1 296 ? 58.912 2.861 -9.787 1.00 21.92 296 ASN A CA 1
ATOM 2346 C C . ASN A 1 296 ? 60.025 1.799 -9.769 1.00 21.92 296 ASN A C 1
ATOM 2348 O O . ASN A 1 296 ? 61.142 2.096 -10.197 1.00 21.92 296 ASN A O 1
ATOM 2352 N N . VAL A 1 297 ? 59.691 0.555 -9.412 1.00 25.11 297 VAL A N 1
ATOM 2353 C CA . VAL A 1 297 ? 60.412 -0.661 -9.835 1.00 25.11 297 VAL A CA 1
ATOM 2354 C C . VAL A 1 297 ? 59.376 -1.736 -10.181 1.00 25.11 297 VAL A C 1
ATOM 2356 O O . VAL A 1 297 ? 58.356 -1.854 -9.512 1.00 25.11 297 VAL A O 1
ATOM 2359 N N . LYS A 1 298 ? 59.627 -2.499 -11.249 1.00 22.62 298 LYS A N 1
ATOM 2360 C CA . LYS A 1 298 ? 58.753 -3.550 -11.791 1.00 22.62 298 LYS A CA 1
ATOM 2361 C C . LYS A 1 298 ? 59.626 -4.764 -12.127 1.00 22.62 298 LYS A C 1
ATOM 2363 O O . LYS A 1 298 ? 60.617 -4.597 -12.833 1.00 22.62 298 LYS A O 1
ATOM 2368 N N . ARG A 1 299 ? 59.283 -5.957 -11.633 1.00 22.47 299 ARG A N 1
ATOM 2369 C CA . ARG A 1 299 ? 59.911 -7.250 -11.990 1.00 22.47 299 ARG A CA 1
ATOM 2370 C C . ARG A 1 299 ? 58.830 -8.334 -12.144 1.00 22.47 299 ARG A C 1
ATOM 2372 O O . ARG A 1 299 ? 57.692 -8.116 -11.738 1.00 22.47 299 ARG A O 1
ATOM 2379 N N . LYS A 1 300 ? 59.168 -9.430 -12.830 1.00 21.33 300 LYS A N 1
ATOM 2380 C CA . LYS A 1 300 ? 58.272 -10.498 -13.322 1.00 21.33 300 LYS A CA 1
ATOM 2381 C C . LYS A 1 300 ? 59.112 -11.776 -13.532 1.00 21.33 300 LYS A C 1
ATOM 2383 O O . LYS A 1 300 ? 60.305 -11.618 -13.779 1.00 21.33 300 LYS A O 1
ATOM 2388 N N . ILE A 1 301 ? 58.463 -12.953 -13.600 1.00 24.11 301 ILE A N 1
ATOM 2389 C CA . ILE A 1 301 ? 59.029 -14.284 -13.958 1.00 24.11 301 ILE A CA 1
ATOM 2390 C C . ILE A 1 301 ? 59.809 -14.904 -12.764 1.00 24.11 301 ILE A C 1
ATOM 2392 O O . ILE A 1 301 ? 60.473 -14.160 -12.049 1.00 24.11 301 ILE A O 1
ATOM 2396 N N . SER A 1 302 ? 59.723 -16.205 -12.432 1.00 22.28 302 SER A N 1
ATOM 2397 C CA . SER A 1 302 ? 59.182 -17.374 -13.171 1.00 22.28 302 SER A CA 1
ATOM 2398 C C . SER A 1 302 ? 58.111 -18.200 -12.419 1.00 22.28 302 SER A C 1
ATOM 2400 O O . SER A 1 302 ? 57.595 -17.768 -11.392 1.00 22.28 302 SER A O 1
ATOM 2402 N N . SER A 1 303 ? 57.760 -19.344 -13.014 1.00 23.77 303 SER A N 1
ATOM 2403 C CA . SER A 1 303 ? 56.875 -20.436 -12.579 1.00 23.77 303 SER A CA 1
ATOM 2404 C C . SER A 1 303 ? 57.421 -21.292 -11.422 1.00 23.77 303 SER A C 1
ATOM 2406 O O . SER A 1 303 ? 58.600 -21.194 -11.094 1.00 23.77 303 SER A O 1
ATOM 2408 N N . ASP A 1 304 ? 56.563 -22.132 -10.823 1.00 23.58 304 ASP A N 1
ATOM 2409 C CA . ASP A 1 304 ? 56.513 -23.589 -11.095 1.00 23.58 304 ASP A CA 1
ATOM 2410 C C . ASP A 1 304 ? 55.185 -24.191 -10.566 1.00 23.58 304 ASP A C 1
ATOM 2412 O O . ASP A 1 304 ? 54.291 -23.430 -10.184 1.00 23.58 304 ASP A O 1
ATOM 2416 N N . VAL A 1 305 ? 54.979 -25.511 -10.688 1.00 25.25 305 VAL A N 1
ATOM 2417 C CA . VAL A 1 305 ? 53.658 -26.185 -10.672 1.00 25.25 305 VAL A CA 1
ATOM 2418 C C . VAL A 1 305 ? 53.610 -27.349 -9.677 1.00 25.25 305 VAL A C 1
ATOM 2420 O O . VAL A 1 305 ? 54.513 -28.170 -9.710 1.00 25.25 305 VAL A O 1
ATOM 2423 N N . GLU A 1 306 ? 52.528 -27.436 -8.889 1.00 25.72 306 GLU A N 1
ATOM 2424 C CA . GLU A 1 306 ? 51.840 -28.651 -8.373 1.00 25.72 306 GLU A CA 1
ATOM 2425 C C . GLU A 1 306 ? 50.623 -28.161 -7.539 1.00 25.72 306 GLU A C 1
ATOM 2427 O O . GLU A 1 306 ? 50.767 -27.302 -6.674 1.00 25.72 306 GLU A O 1
ATOM 2432 N N . SER A 1 307 ? 49.371 -28.350 -7.983 1.00 26.41 307 SER A N 1
ATOM 2433 C CA . SER A 1 307 ? 48.504 -29.550 -7.917 1.00 26.41 307 SER A CA 1
ATOM 2434 C C . SER A 1 307 ? 47.771 -29.716 -6.572 1.00 26.41 307 SER A C 1
ATOM 2436 O O . SER A 1 307 ? 48.399 -29.954 -5.544 1.00 26.41 307 SER A O 1
ATOM 2438 N N . GLY A 1 308 ? 46.435 -29.632 -6.596 1.00 25.92 308 GLY A N 1
ATOM 2439 C CA . GLY A 1 308 ? 45.559 -29.822 -5.433 1.00 25.92 308 GLY A CA 1
ATOM 2440 C C . GLY A 1 308 ? 44.078 -29.658 -5.800 1.00 25.92 308 GLY A C 1
ATOM 2441 O O . GLY A 1 308 ? 43.615 -28.539 -6.003 1.00 25.92 308 GLY A O 1
ATOM 2442 N N . GLU A 1 309 ? 43.371 -30.781 -5.917 1.00 28.78 309 GLU A N 1
ATOM 2443 C CA . GLU A 1 309 ? 41.929 -30.919 -6.208 1.00 28.78 309 GLU A CA 1
ATOM 2444 C C . GLU A 1 309 ? 41.100 -30.828 -4.893 1.00 28.78 309 GLU A C 1
ATOM 2446 O O . GLU A 1 309 ? 41.680 -30.890 -3.808 1.00 28.78 309 GLU A O 1
ATOM 2451 N N . ASP A 1 310 ? 39.764 -30.706 -4.838 1.00 26.56 310 ASP A N 1
ATOM 2452 C CA . ASP A 1 310 ? 38.725 -30.425 -5.860 1.00 26.56 310 ASP A CA 1
ATOM 2453 C C . ASP A 1 310 ? 37.859 -29.215 -5.358 1.00 26.56 310 ASP A C 1
ATOM 2455 O O . ASP A 1 310 ? 38.464 -28.204 -5.006 1.00 26.56 310 ASP A O 1
ATOM 2459 N N . ILE A 1 311 ? 36.521 -29.107 -5.207 1.00 25.03 311 ILE A N 1
ATOM 2460 C CA . ILE A 1 311 ? 35.307 -29.928 -5.431 1.00 25.03 311 ILE A CA 1
ATOM 2461 C C . ILE A 1 311 ? 34.220 -29.022 -6.060 1.00 25.03 311 ILE A C 1
ATOM 2463 O O . ILE A 1 311 ? 34.180 -27.820 -5.790 1.00 25.03 311 ILE A O 1
ATOM 2467 N N . ALA A 1 312 ? 33.270 -29.620 -6.792 1.00 26.70 312 ALA A N 1
ATOM 2468 C CA . ALA A 1 312 ? 31.955 -29.058 -7.160 1.00 26.70 312 ALA A CA 1
ATOM 2469 C C . ALA A 1 312 ? 31.901 -28.074 -8.351 1.00 26.70 312 ALA A C 1
ATOM 2471 O O . ALA A 1 312 ? 31.340 -26.979 -8.270 1.00 26.70 312 ALA A O 1
ATOM 2472 N N . SER A 1 313 ? 32.347 -28.548 -9.517 1.00 24.58 313 SER A N 1
ATOM 2473 C CA . SER A 1 313 ? 31.561 -28.354 -10.752 1.00 24.58 313 SER A CA 1
ATOM 2474 C C . SER A 1 313 ? 30.528 -29.487 -10.914 1.00 24.58 313 SER A C 1
ATOM 2476 O O . SER A 1 313 ? 30.601 -30.473 -10.184 1.00 24.58 313 SER A O 1
ATOM 2478 N N . THR A 1 314 ? 29.615 -29.375 -11.895 1.00 24.17 314 THR A N 1
ATOM 2479 C CA . THR A 1 314 ? 28.385 -30.196 -12.100 1.00 24.17 314 THR A CA 1
ATOM 2480 C C . THR A 1 314 ? 27.177 -29.640 -11.322 1.00 24.17 314 THR A C 1
ATOM 2482 O O . THR A 1 314 ? 27.249 -29.478 -10.111 1.00 24.17 314 THR A O 1
ATOM 2485 N N . VAL A 1 315 ? 26.030 -29.296 -11.925 1.00 26.08 315 VAL A N 1
ATOM 2486 C CA . VAL A 1 315 ? 25.564 -29.466 -13.320 1.00 26.08 315 VAL A CA 1
ATOM 2487 C C . VAL A 1 315 ? 25.477 -28.116 -14.049 1.00 26.08 315 VAL A C 1
ATOM 2489 O O . VAL A 1 315 ? 24.855 -27.178 -13.554 1.00 26.08 315 VAL A O 1
ATOM 2492 N N . ILE A 1 316 ? 26.018 -28.051 -15.268 1.00 29.55 316 ILE A N 1
ATOM 2493 C CA . ILE A 1 316 ? 25.525 -27.167 -16.333 1.00 29.55 316 ILE A CA 1
ATOM 2494 C C . ILE A 1 316 ? 25.316 -28.072 -17.541 1.00 29.55 316 ILE A C 1
ATOM 2496 O O . ILE A 1 316 ? 26.289 -28.513 -18.144 1.00 29.55 316 ILE A O 1
ATOM 2500 N N . GLU A 1 317 ? 24.063 -28.347 -17.880 1.00 24.73 317 GLU A N 1
ATOM 2501 C CA . GLU A 1 317 ? 23.708 -29.005 -19.133 1.00 24.73 317 GLU A CA 1
ATOM 2502 C C . GLU A 1 317 ? 22.530 -28.269 -19.771 1.00 24.73 317 GLU A C 1
ATOM 2504 O O . GLU A 1 317 ? 21.743 -27.597 -19.097 1.00 24.73 317 GLU A O 1
ATOM 2509 N N . VAL A 1 318 ? 22.516 -28.293 -21.098 1.00 26.03 318 VAL A N 1
ATOM 2510 C CA . VAL A 1 318 ? 21.723 -27.416 -21.954 1.00 26.03 318 VAL A CA 1
ATOM 2511 C C . VAL A 1 318 ? 20.258 -27.854 -21.971 1.00 26.03 318 VAL A C 1
ATOM 2513 O O . VAL A 1 318 ? 19.964 -29.033 -22.137 1.00 26.03 318 VAL A O 1
ATOM 2516 N N . LEU A 1 319 ? 19.343 -26.885 -21.917 1.00 24.39 319 LEU A N 1
ATOM 2517 C CA . LEU A 1 319 ? 18.065 -26.989 -22.618 1.00 24.39 319 LEU A CA 1
ATOM 2518 C C . LEU A 1 319 ? 17.929 -25.775 -23.535 1.00 24.39 319 LEU A C 1
ATOM 2520 O O . LEU A 1 319 ? 18.178 -24.639 -23.125 1.00 24.39 319 LEU A O 1
ATOM 2524 N N . GLU A 1 320 ? 17.623 -26.055 -24.797 1.00 25.36 320 GLU A N 1
ATOM 2525 C CA . GLU A 1 320 ? 17.583 -25.079 -25.882 1.00 25.36 320 GLU A CA 1
ATOM 2526 C C . GLU A 1 320 ? 16.228 -24.358 -25.937 1.00 25.36 320 GLU A C 1
ATOM 2528 O O . GLU A 1 320 ? 15.266 -24.733 -25.266 1.00 25.36 320 GLU A O 1
ATOM 2533 N N . LEU A 1 321 ? 16.158 -23.297 -26.740 1.00 29.03 321 LEU A N 1
ATOM 2534 C CA . LEU A 1 321 ? 14.899 -22.632 -27.067 1.00 29.03 321 LEU A CA 1
ATOM 2535 C C . LEU A 1 321 ? 14.132 -23.477 -28.093 1.00 29.03 321 LEU A C 1
ATOM 2537 O O . LEU A 1 321 ? 14.688 -23.821 -29.134 1.00 29.03 321 LEU A O 1
ATOM 2541 N N . SER A 1 322 ? 12.852 -23.738 -27.834 1.00 25.97 322 SER A N 1
ATOM 2542 C CA . SER A 1 322 ? 11.894 -24.212 -28.837 1.00 25.97 322 SER A CA 1
ATOM 2543 C C . SER A 1 322 ? 10.779 -23.182 -28.998 1.00 25.97 322 SER A C 1
ATOM 2545 O O . SER A 1 322 ? 10.149 -22.814 -28.006 1.00 25.97 322 SER A O 1
ATOM 2547 N N . ASP A 1 323 ? 10.531 -22.738 -30.229 1.00 30.11 323 ASP A N 1
ATOM 2548 C CA . ASP A 1 323 ? 9.322 -21.985 -30.575 1.00 30.11 323 ASP A CA 1
ATOM 2549 C C . ASP A 1 323 ? 8.085 -22.908 -30.583 1.00 30.11 323 ASP A C 1
ATOM 2551 O O . ASP A 1 323 ? 8.207 -24.114 -30.809 1.00 30.11 323 ASP A O 1
ATOM 2555 N N . GLY A 1 324 ? 6.903 -22.321 -30.365 1.00 26.61 324 GLY A N 1
ATOM 2556 C CA . GLY A 1 324 ? 5.613 -23.016 -30.220 1.00 26.61 324 GLY A CA 1
ATOM 2557 C C . GLY A 1 324 ? 5.092 -22.954 -28.772 1.00 26.61 324 GLY A C 1
ATOM 2558 O O . GLY A 1 324 ? 5.846 -23.208 -27.837 1.00 26.61 324 GLY A O 1
ATOM 2559 N N . ASP A 1 325 ? 3.842 -22.581 -28.484 1.00 25.97 325 ASP A N 1
ATOM 2560 C CA . ASP A 1 325 ? 2.727 -22.181 -29.359 1.00 25.97 325 ASP A CA 1
ATOM 2561 C C . ASP A 1 325 ? 1.932 -21.007 -28.745 1.00 25.97 325 ASP A C 1
ATOM 2563 O O . ASP A 1 325 ? 2.134 -20.627 -27.589 1.00 25.97 325 ASP A O 1
ATOM 2567 N N . GLU A 1 326 ? 1.013 -20.419 -29.518 1.00 35.44 326 GLU A N 1
ATOM 2568 C CA . GLU A 1 326 ? 0.102 -19.362 -29.055 1.00 35.44 326 GLU A CA 1
ATOM 2569 C C . GLU A 1 326 ? -0.985 -19.918 -28.108 1.00 35.44 326 GLU A C 1
ATOM 2571 O O . GLU A 1 326 ? -2.129 -20.142 -28.511 1.00 35.44 326 GLU A O 1
ATOM 2576 N N . GLU A 1 327 ? -0.668 -20.109 -26.821 1.00 31.00 327 GLU A N 1
ATOM 2577 C CA . GLU A 1 327 ? -1.716 -20.293 -25.806 1.00 31.00 327 GLU A CA 1
ATOM 2578 C C . GLU A 1 327 ? -2.500 -18.985 -25.600 1.00 31.00 327 GLU A C 1
ATOM 2580 O O . GLU A 1 327 ? -2.099 -18.068 -24.881 1.00 31.00 327 GLU A O 1
ATOM 2585 N N . GLU A 1 328 ? -3.665 -18.928 -26.248 1.00 33.91 328 GLU A N 1
ATOM 2586 C CA . GLU A 1 328 ? -4.734 -17.951 -26.044 1.00 33.91 328 GLU A CA 1
ATOM 2587 C C . GLU A 1 328 ? -5.253 -18.024 -24.590 1.00 33.91 328 GLU A C 1
ATOM 2589 O O . GLU A 1 328 ? -6.259 -18.684 -24.309 1.00 33.91 328 GLU A O 1
ATOM 2594 N N . ASP A 1 329 ? -4.556 -17.371 -23.648 1.00 35.16 329 ASP A N 1
ATOM 2595 C CA . ASP A 1 329 ? -4.938 -17.351 -22.229 1.00 35.16 329 ASP A CA 1
ATOM 2596 C C . ASP A 1 329 ? -6.329 -16.727 -22.051 1.00 35.16 329 ASP A C 1
ATOM 2598 O O . ASP A 1 329 ? -6.545 -15.510 -22.141 1.00 35.16 329 ASP A O 1
ATOM 2602 N N . LYS A 1 330 ? -7.295 -17.606 -21.774 1.00 38.22 330 LYS A N 1
ATOM 2603 C CA . LYS A 1 330 ? -8.705 -17.295 -21.537 1.00 38.22 330 LYS A CA 1
ATOM 2604 C C . LYS A 1 330 ? -8.876 -16.698 -20.151 1.00 38.22 330 LYS A C 1
ATOM 2606 O O . LYS A 1 330 ? -9.498 -17.302 -19.275 1.00 38.22 330 LYS A O 1
ATOM 2611 N N . SER A 1 331 ? -8.354 -15.481 -19.996 1.00 44.25 331 SER A N 1
ATOM 2612 C CA . SER A 1 331 ? -8.514 -14.627 -18.822 1.00 44.25 331 SER A CA 1
ATOM 2613 C C . SER A 1 331 ? -9.986 -14.577 -18.398 1.00 44.25 331 SER A C 1
ATOM 2615 O O . SER A 1 331 ? -10.828 -13.906 -18.998 1.00 44.25 331 SER A O 1
ATOM 2617 N N . GLN A 1 332 ? -10.321 -15.377 -17.382 1.00 46.00 332 GLN A N 1
ATOM 2618 C CA . GLN A 1 332 ? -11.716 -15.592 -17.017 1.00 46.00 332 GLN A CA 1
ATOM 2619 C C . GLN A 1 332 ? -12.312 -14.282 -16.490 1.00 46.00 332 GLN A C 1
ATOM 2621 O O . GLN A 1 332 ? -11.677 -13.608 -15.669 1.00 46.00 332 GLN A O 1
ATOM 2626 N N . PRO A 1 333 ? -13.518 -13.891 -16.945 1.00 43.41 333 PRO A N 1
ATOM 2627 C CA . PRO A 1 333 ? -14.082 -12.598 -16.597 1.00 43.41 333 PRO A CA 1
ATOM 2628 C C . PRO A 1 333 ? -14.242 -12.471 -15.080 1.00 43.41 333 PRO A C 1
ATOM 2630 O O . PRO A 1 333 ? -14.553 -13.437 -14.381 1.00 43.41 333 PRO A O 1
ATOM 2633 N N . LEU A 1 334 ? -14.051 -11.255 -14.561 1.00 43.53 334 LEU A N 1
ATOM 2634 C CA . LEU A 1 334 ? -13.981 -10.978 -13.118 1.00 43.53 334 LEU A CA 1
ATOM 2635 C C . LEU A 1 334 ? -15.239 -11.435 -12.341 1.00 43.53 334 LEU A C 1
ATOM 2637 O O . LEU A 1 334 ? -15.175 -11.691 -11.139 1.00 43.53 334 LEU A O 1
ATOM 2641 N N . SER A 1 335 ? -16.364 -11.598 -13.043 1.00 47.56 335 SER A N 1
ATOM 2642 C CA . SER A 1 335 ? -17.616 -12.197 -12.569 1.00 47.56 335 SER A CA 1
ATOM 2643 C C . SER A 1 335 ? -17.520 -13.671 -12.151 1.00 47.56 335 SER A C 1
ATOM 2645 O O . SER A 1 335 ? -18.411 -14.127 -11.444 1.00 47.56 335 SER A O 1
ATOM 2647 N N . VAL A 1 336 ? -16.471 -14.404 -12.544 1.00 47.97 336 VAL A N 1
ATOM 2648 C CA . VAL A 1 336 ? -16.184 -15.795 -12.129 1.00 47.97 336 VAL A CA 1
ATOM 2649 C C . VAL A 1 336 ? -15.224 -15.826 -10.934 1.00 47.97 336 VAL A C 1
ATOM 2651 O O . VAL A 1 336 ? -15.420 -16.587 -9.987 1.00 47.97 336 VAL A O 1
ATOM 2654 N N . LEU A 1 337 ? -14.235 -14.927 -10.918 1.00 52.12 337 LEU A N 1
ATOM 2655 C CA . LEU A 1 337 ? -13.247 -14.822 -9.838 1.00 52.12 337 LEU A CA 1
ATOM 2656 C C . LEU A 1 337 ? -13.833 -14.225 -8.546 1.00 52.12 337 LEU A C 1
ATOM 2658 O O . LEU A 1 337 ? -13.422 -14.603 -7.448 1.00 52.12 337 LEU A O 1
ATOM 2662 N N . LEU A 1 338 ? -14.813 -13.320 -8.650 1.00 51.28 338 LEU A N 1
ATOM 2663 C CA . LEU A 1 338 ? -15.506 -12.763 -7.483 1.00 51.28 338 LEU A CA 1
ATOM 2664 C C . LEU A 1 338 ? -16.304 -13.822 -6.695 1.00 51.28 338 LEU A C 1
ATOM 2666 O O . LEU A 1 338 ? -16.172 -13.827 -5.475 1.00 51.28 338 LEU A O 1
ATOM 2670 N N . PRO A 1 339 ? -17.064 -14.748 -7.316 1.00 46.53 339 PRO A N 1
ATOM 2671 C CA . PRO A 1 339 ? -17.604 -15.933 -6.651 1.00 46.53 339 PRO A CA 1
ATOM 2672 C C . PRO A 1 339 ? -16.563 -16.811 -5.955 1.00 46.53 339 PRO A C 1
ATOM 2674 O O . PRO A 1 339 ? -16.842 -17.264 -4.855 1.00 46.53 339 PRO A O 1
ATOM 2677 N N . MET A 1 340 ? -15.368 -17.016 -6.522 1.00 49.06 340 MET A N 1
ATOM 2678 C CA . MET A 1 340 ? -14.321 -17.817 -5.864 1.00 49.06 340 MET A CA 1
ATOM 2679 C C . MET A 1 340 ? -13.776 -17.131 -4.606 1.00 49.06 340 MET A C 1
ATOM 2681 O O . MET A 1 340 ? -13.674 -17.760 -3.555 1.00 49.06 340 MET A O 1
ATOM 2685 N N . LEU A 1 341 ? -13.500 -15.823 -4.683 1.00 46.81 341 LEU A N 1
ATOM 2686 C CA . LEU A 1 341 ? -13.147 -15.023 -3.506 1.00 46.81 341 LEU A CA 1
ATOM 2687 C C . LEU A 1 341 ? -14.310 -14.987 -2.500 1.00 46.81 341 LEU A C 1
ATOM 2689 O O . LEU A 1 341 ? -14.095 -15.007 -1.292 1.00 46.81 341 LEU A O 1
ATOM 2693 N N . ARG A 1 342 ? -15.554 -14.952 -2.993 1.00 47.59 342 ARG A N 1
ATOM 2694 C CA . ARG A 1 342 ? -16.739 -14.999 -2.141 1.00 47.59 342 ARG A CA 1
ATOM 2695 C C . ARG A 1 342 ? -16.831 -16.335 -1.426 1.00 47.59 342 ARG A C 1
ATOM 2697 O O . ARG A 1 342 ? -17.045 -16.273 -0.235 1.00 47.59 342 ARG A O 1
ATOM 2704 N N . GLU A 1 343 ? -16.634 -17.476 -2.088 1.00 51.50 343 GLU A N 1
ATOM 2705 C CA . GLU A 1 343 ? -16.641 -18.828 -1.499 1.00 51.50 343 GLU A CA 1
ATOM 2706 C C . GLU A 1 343 ? -15.522 -19.014 -0.459 1.00 51.50 343 GLU A C 1
ATOM 2708 O O . GLU A 1 343 ? -15.825 -19.418 0.663 1.00 51.50 343 GLU A O 1
ATOM 2713 N N . GLU A 1 344 ? -14.267 -18.634 -0.758 1.00 56.41 344 GLU A N 1
ATOM 2714 C CA . GLU A 1 344 ? -13.137 -18.719 0.197 1.00 56.41 344 GLU A CA 1
ATOM 2715 C C . GLU A 1 344 ? -13.437 -17.971 1.511 1.00 56.41 344 GLU A C 1
ATOM 2717 O O . GLU A 1 344 ? -13.079 -18.424 2.601 1.00 56.41 344 GLU A O 1
ATOM 2722 N N . PHE A 1 345 ? -14.146 -16.843 1.414 1.00 50.72 345 PHE A N 1
ATOM 2723 C CA . PHE A 1 345 ? -14.564 -16.038 2.558 1.00 50.72 345 PHE A CA 1
ATOM 2724 C C . PHE A 1 345 ? -16.039 -16.219 2.949 1.00 50.72 345 PHE A C 1
ATOM 2726 O O . PHE A 1 345 ? -16.481 -15.552 3.879 1.00 50.72 345 PHE A O 1
ATOM 2733 N N . LYS A 1 346 ? -16.810 -17.111 2.314 1.00 50.41 346 LYS A N 1
ATOM 2734 C CA . LYS A 1 346 ? -18.272 -17.201 2.497 1.00 50.41 346 LYS A CA 1
ATOM 2735 C C . LYS A 1 346 ? -18.586 -17.716 3.877 1.00 50.41 346 LYS A C 1
ATOM 2737 O O . LYS A 1 346 ? -19.226 -17.029 4.660 1.00 50.41 346 LYS A O 1
ATOM 2742 N N . GLU A 1 347 ? -18.018 -18.871 4.199 1.00 50.41 347 GLU A N 1
ATOM 2743 C CA . GLU A 1 347 ? -18.157 -19.472 5.516 1.00 50.41 347 GLU A CA 1
ATOM 2744 C C . GLU A 1 347 ? -17.547 -18.575 6.607 1.00 50.41 347 GLU A C 1
ATOM 2746 O O . GLU A 1 347 ? -18.023 -18.569 7.733 1.00 50.41 347 GLU A O 1
ATOM 2751 N N . HIS A 1 348 ? -16.532 -17.760 6.286 1.00 53.25 348 HIS A N 1
ATOM 2752 C CA . HIS A 1 348 ? -15.972 -16.778 7.222 1.00 53.25 348 HIS A CA 1
ATOM 2753 C C . HIS A 1 348 ? -16.888 -15.569 7.450 1.00 53.25 348 HIS A C 1
ATOM 2755 O O . HIS A 1 348 ? -17.016 -15.131 8.588 1.00 53.25 348 HIS A O 1
ATOM 2761 N N . LEU A 1 349 ? -17.520 -15.034 6.404 1.00 51.31 349 LEU A N 1
ATOM 2762 C CA . LEU A 1 349 ? -18.459 -13.914 6.487 1.00 51.31 349 LEU A CA 1
ATOM 2763 C C . LEU A 1 349 ? -19.788 -14.347 7.110 1.00 51.31 349 LEU A C 1
ATOM 2765 O O . LEU A 1 349 ? -20.326 -13.616 7.929 1.00 51.31 349 LEU A O 1
ATOM 2769 N N . GLU A 1 350 ? -20.276 -15.546 6.796 1.00 53.47 350 GLU A N 1
ATOM 2770 C CA . GLU A 1 350 ? -21.466 -16.139 7.413 1.00 53.47 350 GLU A CA 1
ATOM 2771 C C . GLU A 1 350 ? -21.197 -16.477 8.892 1.00 53.47 350 GLU A C 1
ATOM 2773 O O . GLU A 1 350 ? -21.995 -16.104 9.747 1.00 53.47 350 GLU A O 1
ATOM 2778 N N . ARG A 1 351 ? -20.038 -17.062 9.248 1.00 52.38 351 ARG A N 1
ATOM 2779 C CA . ARG A 1 351 ? -19.653 -17.262 10.663 1.00 52.38 351 ARG A CA 1
ATOM 2780 C C . ARG A 1 351 ? -19.395 -15.945 11.407 1.00 52.38 351 ARG A C 1
ATOM 2782 O O . ARG A 1 351 ? -19.670 -15.889 12.602 1.00 52.38 351 ARG A O 1
ATOM 2789 N N . LEU A 1 352 ? -18.892 -14.899 10.743 1.00 48.00 352 LEU A N 1
ATOM 2790 C CA . LEU A 1 352 ? -18.772 -13.556 11.330 1.00 48.00 352 LEU A CA 1
ATOM 2791 C C . LEU A 1 352 ? -20.146 -12.936 11.578 1.00 48.00 352 LEU A C 1
ATOM 2793 O O . LEU A 1 352 ? -20.384 -12.465 12.681 1.00 48.00 352 LEU A O 1
ATOM 2797 N N . ASP A 1 353 ? -21.051 -12.977 10.600 1.00 48.44 353 ASP A N 1
ATOM 2798 C CA . ASP A 1 353 ? -22.391 -12.397 10.718 1.00 48.44 353 ASP A CA 1
ATOM 2799 C C . ASP A 1 353 ? -23.266 -13.159 11.733 1.00 48.44 353 ASP A C 1
ATOM 2801 O O . ASP A 1 353 ? -24.043 -12.542 12.454 1.00 48.44 353 ASP A O 1
ATOM 2805 N N . ILE A 1 354 ? -23.078 -14.477 11.883 1.00 54.28 354 ILE A N 1
ATOM 2806 C CA . ILE A 1 354 ? -23.642 -15.263 12.995 1.00 54.28 354 ILE A CA 1
ATOM 2807 C C . ILE A 1 354 ? -23.027 -14.812 14.331 1.00 54.28 354 ILE A C 1
ATOM 2809 O O . ILE A 1 354 ? -23.756 -14.410 15.232 1.00 54.28 354 ILE A O 1
ATOM 2813 N N . ALA A 1 355 ? -21.694 -14.760 14.443 1.00 48.50 355 ALA A N 1
ATOM 2814 C CA . ALA A 1 355 ? -20.984 -14.318 15.654 1.00 48.50 355 ALA A CA 1
ATOM 2815 C C . ALA A 1 355 ? -21.016 -12.788 15.911 1.00 48.50 355 ALA A C 1
ATOM 2817 O O . ALA A 1 355 ? -20.273 -12.297 16.768 1.00 48.50 355 ALA A O 1
ATOM 2818 N N . MET A 1 356 ? -21.840 -12.061 15.145 1.00 43.28 356 MET A N 1
ATOM 2819 C CA . MET A 1 356 ? -22.248 -10.659 15.308 1.00 43.28 356 MET A CA 1
ATOM 2820 C C . MET A 1 356 ? -23.729 -10.525 15.720 1.00 43.28 356 MET A C 1
ATOM 2822 O O . MET A 1 356 ? -24.159 -9.425 16.067 1.00 43.28 356 MET A O 1
ATOM 2826 N N . ARG A 1 357 ? -24.511 -11.613 15.645 1.00 46.41 357 ARG A N 1
ATOM 2827 C CA . ARG A 1 357 ? -25.928 -11.699 16.048 1.00 46.41 357 ARG A CA 1
ATOM 2828 C C . ARG A 1 357 ? -26.121 -12.413 17.395 1.00 46.41 357 ARG A C 1
ATOM 2830 O O . ARG A 1 357 ? -27.193 -12.273 17.980 1.00 46.41 357 ARG A O 1
ATOM 2837 N N . GLU A 1 358 ? -25.100 -13.144 17.852 1.00 41.25 358 GLU A N 1
ATOM 2838 C CA . GLU A 1 358 ? -24.945 -13.750 19.190 1.00 41.25 358 GLU A CA 1
ATOM 2839 C C . GLU A 1 358 ? -23.974 -12.943 20.074 1.00 41.25 358 GLU A C 1
ATOM 2841 O O . GLU A 1 358 ? -24.349 -12.661 21.233 1.00 41.25 358 GLU A O 1
#

Sequence (358 aa):
MLMLGRDLVLVLMRLSKIPQFIPLWKTLLHNPSALLPKFNGIGQLMSMPCSNFLLSFRVSLHVSRRVEFLLKLKNLAGSKHLDWFAKIHLSAVDSGSLRAEIMRYVWYNIHLPEFQQPAAIETRAQFLNWLLRNAKAGAEMQWCKLMLLFDWLGFENQPPNSLTFVEPAFSVIRHLISSYPPLANSLVDFLIRISNTFHPSLTSYFSNCITTAMVSLSAAGMPIADVLDNPRLEKPLKDSFRETFPGVFFAKKTSPPLAPIIASVSDITKPSTSALSTEQPTLPPVEPPKKSRKKNVKRKISSDVESGEDIASTVIEVLELSDGDEEEDKSQPLSVLLPMLREEFKEHLERLDIAMRE

pLDDT: mean 74.48, std 27.54, range [21.33, 98.5]